Protein AF-A0A2I0TAW5-F1 (afdb_monomer)

Structure (mmCIF, N/CA/C/O backbone):
data_AF-A0A2I0TAW5-F1
#
_entry.id   AF-A0A2I0TAW5-F1
#
loop_
_atom_site.group_PDB
_atom_site.id
_atom_site.type_symbol
_atom_site.label_atom_id
_atom_site.label_alt_id
_atom_site.label_comp_id
_atom_site.label_asym_id
_atom_site.label_entity_id
_atom_site.label_seq_id
_atom_site.pdbx_PDB_ins_code
_atom_site.Cartn_x
_atom_site.Cartn_y
_atom_site.Cartn_z
_atom_site.occupancy
_atom_site.B_iso_or_equiv
_atom_site.auth_seq_id
_atom_site.auth_comp_id
_atom_site.auth_asym_id
_atom_site.auth_atom_id
_atom_site.pdbx_PDB_model_num
ATOM 1 N N . MET A 1 1 ? -41.868 13.803 16.082 1.00 37.19 1 MET A N 1
ATOM 2 C CA . MET A 1 1 ? -40.732 13.942 17.030 1.00 37.19 1 MET A CA 1
ATOM 3 C C . MET A 1 1 ? -39.841 12.711 17.224 1.00 37.19 1 MET A C 1
ATOM 5 O O . MET A 1 1 ? -38.673 12.925 17.501 1.00 37.19 1 MET A O 1
ATOM 9 N N . VAL A 1 2 ? -40.302 11.457 17.073 1.00 31.58 2 VAL A N 1
ATOM 10 C CA . VAL A 1 2 ? -39.400 10.272 17.141 1.00 31.58 2 VAL A CA 1
ATOM 11 C C . VAL A 1 2 ? -39.064 9.692 15.754 1.00 31.58 2 VAL A C 1
ATOM 13 O O . VAL A 1 2 ? -38.054 9.023 15.595 1.00 31.58 2 VAL A O 1
ATOM 16 N N . VAL A 1 3 ? -39.833 10.035 14.714 1.00 33.34 3 VAL A N 1
ATOM 17 C CA . VAL A 1 3 ? -39.658 9.494 13.347 1.00 33.34 3 VAL A CA 1
ATOM 18 C C . VAL A 1 3 ? -38.829 10.416 12.427 1.00 33.34 3 VAL A C 1
ATOM 20 O O . VAL A 1 3 ? -38.239 9.959 11.454 1.00 33.34 3 VAL A O 1
ATOM 23 N N . GLU A 1 4 ? -38.698 11.707 12.751 1.00 28.30 4 GLU A N 1
ATOM 24 C CA . GLU A 1 4 ? -37.911 12.671 11.951 1.00 28.30 4 GLU A CA 1
ATOM 25 C C . GLU A 1 4 ? -36.399 12.606 12.211 1.00 28.30 4 GLU A C 1
ATOM 27 O O . GLU A 1 4 ? -35.619 12.832 11.292 1.00 28.30 4 GLU A O 1
ATOM 32 N N . ASN A 1 5 ? -35.967 12.177 13.403 1.00 35.66 5 ASN A N 1
ATOM 33 C CA . ASN A 1 5 ? -34.540 12.025 13.723 1.00 35.66 5 ASN A CA 1
ATOM 34 C C . ASN A 1 5 ? -33.889 10.781 13.087 1.00 35.66 5 ASN A C 1
ATOM 36 O O . ASN A 1 5 ? -32.670 10.735 12.946 1.00 35.66 5 ASN A O 1
ATOM 40 N N . GLN A 1 6 ? -34.675 9.782 12.667 1.00 31.75 6 GLN A N 1
ATOM 41 C CA . GLN A 1 6 ? -34.158 8.577 12.003 1.00 31.75 6 GLN A CA 1
ATOM 42 C C . GLN A 1 6 ? -33.849 8.827 10.519 1.00 31.75 6 GLN A C 1
ATOM 44 O O . GLN A 1 6 ? -32.769 8.477 10.047 1.00 31.75 6 GLN A O 1
ATOM 49 N N . LYS A 1 7 ? -34.731 9.543 9.807 1.00 34.66 7 LYS A N 1
ATOM 50 C CA . LYS A 1 7 ? -34.525 9.896 8.390 1.00 34.66 7 LYS A CA 1
ATOM 51 C C . LYS A 1 7 ? -33.399 10.912 8.172 1.00 34.66 7 LYS A C 1
ATOM 53 O O . LYS A 1 7 ? -32.811 10.954 7.094 1.00 34.66 7 LYS A O 1
ATOM 58 N N . GLN A 1 8 ? -33.073 11.716 9.185 1.00 33.72 8 GLN A N 1
ATOM 59 C CA . GLN A 1 8 ? -31.983 12.694 9.120 1.00 33.72 8 GLN A CA 1
ATOM 60 C C . GLN A 1 8 ? -30.605 12.045 9.354 1.00 33.72 8 GLN A C 1
ATOM 62 O O . GLN A 1 8 ? -29.623 12.492 8.769 1.00 33.72 8 GLN 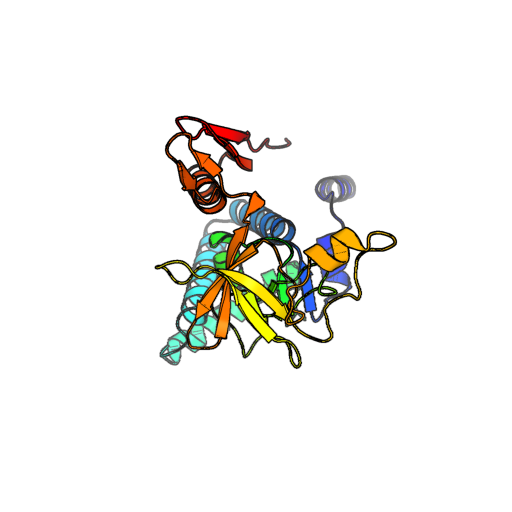A O 1
ATOM 67 N N . LEU A 1 9 ? -30.542 10.928 10.091 1.00 37.44 9 LEU A N 1
ATOM 68 C CA . LEU A 1 9 ? -29.346 10.080 10.221 1.00 37.44 9 LEU A CA 1
ATOM 69 C C . LEU A 1 9 ? -29.113 9.188 8.987 1.00 37.44 9 LEU A C 1
ATOM 71 O O . LEU A 1 9 ? -27.966 8.987 8.588 1.00 37.44 9 LEU A O 1
ATOM 75 N N . GLU A 1 10 ? -30.178 8.711 8.333 1.00 36.81 10 GLU A N 1
ATOM 76 C CA . GLU A 1 10 ? -30.090 7.948 7.073 1.00 36.81 10 GLU A CA 1
ATOM 77 C C . GLU A 1 10 ? -29.558 8.792 5.902 1.00 36.81 10 GLU A C 1
ATOM 79 O O . GLU A 1 10 ? -28.862 8.276 5.028 1.00 36.81 10 GLU A O 1
ATOM 84 N N . LYS A 1 11 ? -29.814 10.108 5.902 1.00 37.16 11 LYS A N 1
ATOM 85 C CA . LYS A 1 11 ? -29.379 11.027 4.835 1.00 37.16 11 LYS A CA 1
ATOM 86 C C . LYS A 1 11 ? -27.905 11.456 4.920 1.00 37.16 11 LYS A C 1
ATOM 88 O O . LYS A 1 11 ? -27.368 11.920 3.920 1.00 37.16 11 LYS A O 1
ATOM 93 N N . ILE A 1 12 ? -27.242 11.270 6.067 1.00 41.06 12 ILE A N 1
ATOM 94 C CA . ILE A 1 12 ? -25.829 11.649 6.300 1.00 41.06 12 ILE A CA 1
ATOM 95 C C . ILE A 1 12 ? -24.849 10.563 5.792 1.00 41.06 12 ILE A C 1
ATOM 97 O O . ILE A 1 12 ? -23.642 10.787 5.691 1.00 41.06 12 ILE A O 1
ATOM 101 N N . MET A 1 13 ? -25.342 9.380 5.399 1.00 43.00 13 MET A N 1
ATOM 102 C CA . MET A 1 13 ? -24.513 8.252 4.951 1.00 43.00 13 MET A CA 1
ATOM 103 C C . MET A 1 13 ? -24.729 7.880 3.480 1.00 43.00 13 MET A C 1
ATOM 105 O O . MET A 1 13 ? -25.249 6.812 3.164 1.00 43.00 13 MET A O 1
ATOM 109 N N . GLN A 1 14 ? -24.219 8.693 2.553 1.00 40.94 14 GLN A N 1
ATOM 110 C CA . GLN A 1 14 ? -23.891 8.167 1.223 1.00 40.94 14 GLN A CA 1
ATOM 111 C C . GLN A 1 14 ? -22.650 7.264 1.327 1.00 40.94 14 GLN A C 1
ATOM 113 O O . GLN A 1 14 ? -21.502 7.707 1.284 1.00 40.94 14 GLN A O 1
ATOM 118 N N . GLY A 1 15 ? -22.914 5.974 1.544 1.00 55.22 15 GLY A N 1
ATOM 119 C CA . GLY A 1 15 ? -21.954 4.874 1.498 1.00 55.22 15 GLY A CA 1
ATOM 120 C C . GLY A 1 15 ? -22.418 3.690 2.346 1.00 55.22 15 GLY A C 1
ATOM 121 O O . GLY A 1 15 ? -22.237 3.700 3.561 1.00 55.22 15 GLY A O 1
ATOM 122 N N . SER A 1 16 ? -22.965 2.654 1.703 1.00 70.19 16 SER A N 1
ATOM 123 C CA . SER A 1 16 ? -23.412 1.399 2.334 1.00 70.19 16 SER A CA 1
ATOM 124 C C . SER A 1 16 ? -22.287 0.596 2.998 1.00 70.19 16 SER A C 1
ATOM 126 O O . SER A 1 16 ? -22.572 -0.286 3.799 1.00 70.19 16 SER A O 1
ATOM 128 N N . LEU A 1 17 ? -21.017 0.919 2.723 1.00 80.94 17 LEU A N 1
ATOM 129 C CA . LEU A 1 17 ? -19.868 0.089 3.088 1.00 80.94 17 LEU A CA 1
ATOM 130 C C . LEU A 1 17 ? -19.798 -0.258 4.582 1.00 80.94 17 LEU A C 1
ATOM 132 O O . LEU A 1 17 ? -19.687 -1.429 4.914 1.00 80.94 17 LEU A O 1
ATOM 136 N N . ILE A 1 18 ? -19.880 0.720 5.491 1.00 82.94 18 ILE A N 1
ATOM 137 C CA . ILE A 1 18 ? -19.769 0.441 6.938 1.00 82.94 18 ILE A CA 1
ATOM 138 C C . ILE A 1 18 ? -20.956 -0.401 7.424 1.00 82.94 18 ILE A C 1
ATOM 140 O O . ILE A 1 18 ? -20.782 -1.273 8.271 1.00 82.94 18 ILE A O 1
ATOM 144 N N . ASN A 1 19 ? -22.154 -0.171 6.883 1.00 84.75 19 ASN A N 1
ATOM 145 C CA . ASN A 1 19 ? -23.327 -0.974 7.226 1.00 84.75 19 ASN A CA 1
ATOM 146 C C . ASN A 1 19 ? -23.148 -2.419 6.748 1.00 84.75 19 ASN A C 1
ATOM 148 O O . ASN A 1 19 ? -23.353 -3.342 7.529 1.00 84.75 19 ASN A O 1
ATOM 152 N N . THR A 1 20 ? -22.658 -2.607 5.521 1.00 87.62 20 THR A N 1
ATOM 153 C CA . THR A 1 20 ? -22.328 -3.928 4.979 1.00 87.62 20 THR A CA 1
ATOM 154 C C . THR A 1 20 ? -21.234 -4.618 5.793 1.00 87.62 20 THR A C 1
ATOM 156 O O . THR A 1 20 ? -21.365 -5.794 6.108 1.00 87.62 20 THR A O 1
ATOM 159 N N . LEU A 1 21 ? -20.176 -3.908 6.200 1.00 88.31 21 LEU A N 1
ATOM 160 C CA . LEU A 1 21 ? -19.120 -4.474 7.046 1.00 88.31 21 LEU A CA 1
ATOM 161 C C . LEU A 1 21 ? -19.663 -4.923 8.408 1.00 88.31 21 LEU A C 1
ATOM 163 O O . LEU A 1 21 ? -19.290 -5.988 8.893 1.00 88.31 21 LEU A O 1
ATOM 167 N N . LYS A 1 22 ? -20.566 -4.142 9.014 1.00 88.69 22 LYS A N 1
ATOM 168 C CA . LYS A 1 22 ? -21.224 -4.506 10.279 1.00 88.69 22 LYS A CA 1
ATOM 169 C C . LYS A 1 22 ? -22.110 -5.738 10.158 1.00 88.69 22 LYS A C 1
ATOM 171 O O . LYS A 1 22 ? -22.170 -6.506 11.113 1.00 88.69 22 LYS A O 1
ATOM 176 N N . GLU A 1 23 ? -22.800 -5.886 9.033 1.00 88.62 23 GLU A N 1
ATOM 177 C CA . GLU A 1 23 ? -23.693 -7.013 8.764 1.00 88.62 23 GLU A CA 1
ATOM 178 C C . GLU A 1 23 ? -22.908 -8.290 8.444 1.00 88.62 23 GLU A C 1
ATOM 180 O O . GLU A 1 23 ? -23.179 -9.342 9.015 1.00 88.62 23 GLU A O 1
ATOM 185 N N . VAL A 1 24 ? -21.895 -8.188 7.580 1.00 91.12 24 VAL A N 1
ATOM 186 C CA . VAL A 1 24 ? -21.121 -9.337 7.088 1.00 91.12 24 VAL A CA 1
ATOM 187 C C . VAL A 1 24 ? -20.050 -9.794 8.082 1.00 91.12 24 VAL A C 1
ATOM 189 O O . VAL A 1 24 ? -19.749 -10.983 8.124 1.00 91.12 24 VAL A O 1
ATOM 192 N N . GLN A 1 25 ? -19.464 -8.879 8.868 1.00 89.88 25 GLN A N 1
ATOM 193 C CA . GLN A 1 25 ? -18.349 -9.149 9.795 1.00 89.88 25 GLN A CA 1
ATOM 194 C C . GLN A 1 25 ? -17.230 -9.984 9.138 1.00 89.88 25 GLN A C 1
ATOM 196 O O . GLN A 1 25 ? -16.964 -11.115 9.556 1.00 89.88 25 GLN A O 1
ATOM 201 N N . PRO A 1 26 ? -16.573 -9.464 8.083 1.00 92.38 26 PRO A N 1
ATOM 202 C CA . PRO A 1 26 ? -15.621 -10.245 7.302 1.00 92.38 26 PRO A CA 1
ATOM 203 C C . PRO A 1 26 ? -14.420 -10.697 8.140 1.00 92.38 26 PRO A C 1
ATOM 205 O O . PRO A 1 26 ? -13.965 -9.987 9.034 1.00 92.38 26 PRO A O 1
ATOM 208 N N . THR A 1 27 ? -13.849 -11.852 7.795 1.00 93.50 27 THR A N 1
ATOM 209 C CA . THR A 1 27 ? -12.593 -12.349 8.388 1.00 93.50 27 THR A CA 1
ATOM 210 C C . THR A 1 27 ? -11.354 -11.724 7.746 1.00 93.50 27 THR A C 1
ATOM 212 O O . THR A 1 27 ? -10.278 -11.699 8.347 1.00 93.50 27 THR A O 1
ATOM 215 N N . SER A 1 28 ? -11.487 -11.218 6.519 1.00 92.62 28 SER A N 1
ATOM 216 C CA . SER A 1 28 ? -10.462 -10.475 5.783 1.00 92.62 28 SER A CA 1
ATOM 217 C C . SER A 1 28 ? -11.109 -9.355 4.971 1.00 92.62 28 SER A C 1
ATOM 219 O O . SER A 1 28 ? -12.141 -9.572 4.337 1.00 92.62 28 SER A O 1
ATOM 221 N N . HIS A 1 29 ? -10.502 -8.172 4.965 1.00 93.00 29 HIS A N 1
ATOM 222 C CA . HIS A 1 29 ? -10.980 -7.014 4.211 1.00 93.00 29 HIS A CA 1
ATOM 223 C C . HIS A 1 29 ? -9.855 -6.439 3.351 1.00 93.00 29 HIS A C 1
ATOM 225 O O . HIS A 1 29 ? -8.760 -6.216 3.854 1.00 93.00 29 HIS A O 1
ATOM 231 N N . MET A 1 30 ? -10.132 -6.187 2.071 1.00 89.12 30 MET A N 1
ATOM 232 C CA . MET A 1 30 ? -9.234 -5.504 1.136 1.00 89.12 30 MET A CA 1
ATOM 233 C C . MET A 1 30 ? -9.852 -4.155 0.772 1.00 89.12 30 MET A C 1
ATOM 235 O O . MET A 1 30 ? -11.013 -4.103 0.359 1.00 89.12 30 MET A O 1
ATOM 239 N N . GLY A 1 31 ? -9.087 -3.077 0.909 1.00 87.00 31 GLY A N 1
ATOM 240 C CA . GLY A 1 31 ? -9.525 -1.729 0.555 1.00 87.00 31 GLY A CA 1
ATOM 241 C C . GLY A 1 31 ? -8.388 -0.912 -0.041 1.00 87.00 31 GLY A C 1
ATOM 242 O O . GLY A 1 31 ? -7.240 -1.085 0.335 1.00 87.00 31 GLY A O 1
ATOM 243 N N . VAL A 1 32 ? -8.691 -0.006 -0.967 1.00 85.06 32 VAL A N 1
ATOM 244 C CA . VAL A 1 32 ? -7.694 0.947 -1.488 1.00 85.06 32 VAL A CA 1
ATOM 245 C C . VAL A 1 32 ? -7.396 2.041 -0.449 1.00 85.06 32 VAL A C 1
ATOM 247 O O . VAL A 1 32 ? -8.277 2.323 0.373 1.00 85.06 32 VAL A O 1
ATOM 250 N N . PRO A 1 33 ? -6.234 2.729 -0.492 1.00 81.94 33 PRO A N 1
ATOM 251 C CA . PRO A 1 33 ? -5.873 3.779 0.469 1.00 81.94 33 PRO A CA 1
ATOM 252 C C . PRO A 1 33 ? -6.986 4.790 0.745 1.00 81.94 33 PRO A C 1
ATOM 254 O O . PRO A 1 33 ? -7.289 5.097 1.896 1.00 81.94 33 PRO A O 1
ATOM 257 N N . ARG A 1 34 ? -7.700 5.220 -0.301 1.00 77.75 34 ARG A N 1
ATOM 258 C CA . ARG A 1 34 ? -8.793 6.191 -0.179 1.00 77.75 34 ARG A CA 1
ATOM 259 C C . ARG A 1 34 ? -9.953 5.718 0.704 1.00 77.75 34 ARG A C 1
ATOM 261 O O . ARG A 1 34 ? -10.637 6.540 1.313 1.00 77.75 34 ARG A O 1
ATOM 268 N N . VAL A 1 35 ? -10.211 4.411 0.765 1.00 83.94 35 VAL A N 1
ATOM 269 C CA . VAL A 1 35 ? -11.233 3.836 1.654 1.00 83.94 35 VAL A CA 1
ATOM 270 C C . VAL A 1 35 ? -10.779 3.959 3.106 1.00 83.94 35 VAL A C 1
ATOM 272 O O . VAL A 1 35 ? -11.546 4.438 3.941 1.00 83.94 35 VAL A O 1
ATOM 275 N N . TRP A 1 36 ? -9.526 3.602 3.389 1.00 86.19 36 TRP A N 1
ATOM 276 C CA . TRP A 1 36 ? -8.927 3.716 4.719 1.00 86.19 36 TRP A CA 1
ATOM 277 C C . TRP A 1 36 ? -8.868 5.167 5.202 1.00 86.19 36 TRP A C 1
ATOM 279 O O . TRP A 1 36 ? -9.297 5.450 6.320 1.00 86.19 36 TRP A O 1
ATOM 289 N N . GLU A 1 37 ? -8.449 6.097 4.342 1.00 84.19 37 GLU A N 1
ATOM 290 C CA . GLU A 1 37 ? -8.449 7.537 4.628 1.00 84.19 37 GLU A CA 1
ATOM 291 C C . GLU A 1 37 ? -9.846 8.044 5.003 1.00 84.19 37 GLU A C 1
ATOM 293 O O . GLU A 1 37 ? -10.009 8.700 6.028 1.00 84.19 37 GLU A O 1
ATOM 298 N N . LYS A 1 38 ? -10.880 7.686 4.229 1.00 83.25 38 LYS A N 1
ATOM 299 C CA . LYS A 1 38 ? -12.266 8.085 4.528 1.00 83.25 38 LYS A CA 1
ATOM 300 C C . LYS A 1 38 ? -12.774 7.505 5.847 1.00 83.25 38 LYS A C 1
ATOM 302 O O . LYS A 1 38 ? -13.524 8.171 6.559 1.00 83.25 38 LYS A O 1
ATOM 307 N N . ILE A 1 39 ? -12.407 6.263 6.173 1.00 88.56 39 ILE A N 1
ATOM 308 C CA . ILE A 1 39 ? -12.738 5.663 7.473 1.00 88.56 39 ILE A CA 1
ATOM 309 C C . ILE A 1 39 ? -12.030 6.437 8.592 1.00 88.56 39 ILE A C 1
ATOM 311 O O . ILE A 1 39 ? -12.670 6.777 9.588 1.00 88.56 39 ILE A O 1
ATOM 315 N N . MET A 1 40 ? -10.745 6.763 8.418 1.00 89.06 40 MET A N 1
ATOM 316 C CA . MET A 1 40 ? -9.977 7.571 9.366 1.00 89.06 40 MET A CA 1
ATOM 317 C C . MET A 1 40 ? -10.599 8.959 9.571 1.00 89.06 40 MET A C 1
ATOM 319 O O . MET A 1 40 ? -10.783 9.360 10.718 1.00 89.06 40 MET A O 1
ATOM 323 N N . GLU A 1 41 ? -10.950 9.679 8.502 1.00 85.19 41 GLU A N 1
ATOM 324 C CA . GLU A 1 41 ? -11.597 10.999 8.566 1.00 85.19 41 GLU A CA 1
ATOM 325 C C . GLU A 1 41 ? -12.908 10.931 9.360 1.00 85.19 41 GLU A C 1
ATOM 327 O O . GLU A 1 41 ? -13.066 11.642 10.351 1.00 85.19 41 GLU A O 1
ATOM 332 N N . LYS A 1 42 ? -13.797 9.983 9.029 1.00 86.00 42 LYS A N 1
ATOM 333 C CA . LYS A 1 42 ? -15.066 9.798 9.754 1.00 86.00 42 LYS A CA 1
ATOM 334 C C . LYS A 1 42 ? -14.870 9.460 11.230 1.00 86.00 42 LYS A C 1
ATOM 336 O O . LYS A 1 42 ? -15.638 9.917 12.077 1.00 86.00 42 LYS A O 1
ATOM 341 N N . LEU A 1 43 ? -13.868 8.643 11.554 1.00 88.19 43 LEU A N 1
ATOM 342 C CA . LEU A 1 43 ? -13.537 8.326 12.942 1.00 88.19 43 LEU A CA 1
ATOM 343 C C . LEU A 1 43 ? -13.006 9.555 13.674 1.00 88.19 43 LEU A C 1
ATOM 345 O O . LEU A 1 43 ? -13.458 9.827 14.783 1.00 88.19 43 LEU A O 1
ATOM 349 N N . LYS A 1 44 ? -12.104 10.324 13.056 1.00 86.94 44 LYS A N 1
ATOM 350 C CA . LYS A 1 44 ? -11.593 11.582 13.614 1.00 86.94 44 LYS A CA 1
ATOM 351 C C . LYS A 1 44 ? -12.724 12.580 13.868 1.00 86.94 44 LYS A C 1
ATOM 353 O O . LYS A 1 44 ? -12.759 13.159 14.952 1.00 86.94 44 LYS A O 1
ATOM 358 N N . ASP A 1 45 ? -13.683 12.705 12.955 1.00 85.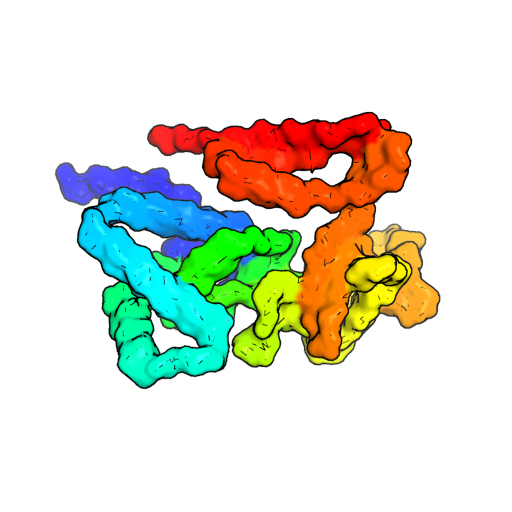50 45 ASP A N 1
ATOM 359 C CA . ASP A 1 45 ? -14.860 13.565 13.128 1.00 85.50 45 ASP A CA 1
ATOM 360 C C . ASP A 1 45 ? -15.749 13.087 14.285 1.00 85.50 45 ASP A C 1
ATOM 362 O O . ASP A 1 45 ? -16.116 13.868 15.168 1.00 85.50 45 ASP A O 1
ATOM 366 N N . ALA A 1 46 ? -16.033 11.782 14.354 1.00 83.38 46 ALA A N 1
ATOM 367 C CA . ALA A 1 46 ? -16.788 11.196 15.461 1.00 83.38 46 ALA A CA 1
ATOM 368 C C . ALA A 1 46 ? -16.065 11.382 16.809 1.00 83.38 46 ALA A C 1
ATOM 370 O O . ALA A 1 46 ? -16.692 11.653 17.839 1.00 83.38 46 ALA A O 1
ATOM 371 N N . PHE A 1 47 ? -14.734 11.287 16.818 1.00 84.69 47 PHE A N 1
ATOM 372 C CA . PHE A 1 47 ? -13.923 11.560 17.999 1.00 84.69 47 PHE A CA 1
ATOM 373 C C . PHE A 1 47 ? -13.970 13.041 18.363 1.00 84.69 47 PHE A C 1
ATOM 375 O O . PHE A 1 47 ? -14.142 13.350 19.544 1.00 84.69 47 PHE A O 1
ATOM 382 N N . ALA A 1 48 ? -13.897 13.949 17.386 1.00 81.44 48 ALA A N 1
ATOM 383 C CA . ALA A 1 48 ? -13.996 15.395 17.572 1.00 81.44 48 ALA A CA 1
ATOM 384 C C . ALA A 1 48 ? -15.345 15.823 18.175 1.00 81.44 48 ALA A C 1
ATOM 386 O O . ALA A 1 48 ? -15.376 16.751 18.985 1.00 81.44 48 ALA A O 1
ATOM 387 N N . GLN A 1 49 ? -16.426 15.103 17.882 1.00 82.56 49 GLN A N 1
ATOM 388 C CA . GLN A 1 49 ? -17.756 15.349 18.453 1.00 82.56 49 GLN A CA 1
ATOM 389 C C . GLN A 1 49 ? -17.954 14.728 19.850 1.00 82.56 49 GLN A C 1
ATOM 391 O O . GLN A 1 49 ? -18.920 15.038 20.546 1.00 82.56 49 GLN A O 1
ATOM 396 N N . SER A 1 50 ? -17.041 13.863 20.303 1.00 81.62 50 SER A N 1
ATOM 397 C CA . SER A 1 50 ? -17.149 13.205 21.610 1.00 81.62 50 SER A CA 1
ATOM 398 C C . SER A 1 50 ? -16.693 14.098 22.782 1.00 81.62 50 SER A C 1
ATOM 400 O O . SER A 1 50 ? -15.869 15.003 22.635 1.00 81.62 50 SER A O 1
ATOM 402 N N . GLY A 1 51 ? -17.226 13.842 23.983 1.00 86.06 51 GLY A N 1
ATOM 403 C CA . GLY A 1 51 ? -16.875 14.603 25.190 1.00 86.06 51 GLY A CA 1
ATOM 404 C C . GLY A 1 51 ? -15.390 14.496 25.572 1.00 86.06 51 GLY A C 1
ATOM 405 O O . GLY A 1 51 ? -14.746 13.473 25.335 1.00 86.06 51 GLY A O 1
ATOM 406 N N . PHE A 1 52 ? -14.854 15.534 26.223 1.00 84.25 52 PHE A N 1
ATOM 407 C CA . PHE A 1 52 ? -13.421 15.687 26.533 1.00 84.25 52 PHE A CA 1
ATOM 408 C C . PHE A 1 52 ? -12.777 14.461 27.207 1.00 84.25 52 PHE A C 1
ATOM 410 O O . PHE A 1 52 ? -11.693 14.034 26.811 1.00 84.25 52 PHE A O 1
ATOM 417 N N . MET A 1 53 ? -13.457 13.843 28.182 1.00 83.44 53 MET A N 1
ATOM 418 C CA . MET A 1 53 ? -12.944 12.636 28.848 1.00 83.44 53 MET A CA 1
ATOM 419 C C . MET A 1 53 ? -12.820 11.437 27.899 1.00 83.44 53 MET A C 1
ATOM 421 O O . MET A 1 53 ? -11.820 10.724 27.952 1.00 83.44 53 MET A O 1
ATOM 425 N N . LYS A 1 54 ? -13.792 11.229 26.998 1.00 83.06 54 LYS A N 1
ATOM 426 C CA . LYS A 1 54 ? -13.751 10.121 26.028 1.00 83.06 54 LYS A CA 1
ATOM 427 C C . LYS A 1 54 ? -12.592 10.291 25.049 1.00 83.06 54 LYS A C 1
ATOM 429 O O . LYS A 1 54 ? -11.882 9.324 24.795 1.00 83.06 54 LYS A O 1
ATOM 434 N N . LYS A 1 55 ? -12.351 11.521 24.579 1.00 85.19 55 LYS A N 1
ATOM 435 C CA . LYS A 1 55 ? -11.203 11.854 23.719 1.00 85.19 55 LYS A CA 1
ATOM 436 C C . LYS A 1 55 ? -9.870 11.506 24.375 1.00 85.19 55 LYS A C 1
ATOM 438 O O . LYS A 1 55 ? -9.041 10.860 23.746 1.00 85.19 55 LYS A O 1
ATOM 443 N N . LYS A 1 56 ? -9.673 11.894 25.642 1.00 87.62 56 LYS A N 1
ATOM 444 C CA . LYS A 1 56 ? -8.433 11.588 26.375 1.00 87.62 56 LYS A CA 1
ATOM 445 C C . LYS A 1 56 ? -8.211 10.088 26.537 1.00 87.62 56 LYS A C 1
ATOM 447 O O . LYS A 1 56 ? -7.121 9.610 26.246 1.00 87.62 56 LYS A O 1
ATOM 452 N N . ILE A 1 57 ? -9.244 9.356 26.955 1.00 86.81 57 ILE A N 1
ATOM 453 C CA . ILE A 1 57 ? -9.174 7.897 27.125 1.00 86.81 57 ILE A CA 1
ATOM 454 C C . ILE A 1 57 ? -8.838 7.216 25.797 1.00 86.81 57 ILE A C 1
ATOM 456 O O . ILE A 1 57 ? -7.990 6.331 25.753 1.00 86.81 57 ILE A O 1
ATOM 460 N N . LEU A 1 58 ? -9.477 7.648 24.712 1.00 87.25 58 LEU A N 1
ATOM 461 C CA . LEU A 1 58 ? -9.234 7.104 23.387 1.00 87.25 58 LEU A CA 1
ATOM 462 C C . LEU A 1 58 ? -7.818 7.396 22.887 1.00 87.25 58 LEU A C 1
ATOM 464 O O . LEU A 1 58 ? -7.134 6.478 22.449 1.00 87.25 58 LEU A O 1
ATOM 468 N N . SER A 1 59 ? -7.367 8.647 22.982 1.00 87.75 59 SER A N 1
ATOM 469 C CA . SER A 1 59 ? -6.014 9.029 22.570 1.00 87.75 59 SER A CA 1
ATOM 470 C C . SER A 1 59 ? -4.951 8.257 23.352 1.00 87.75 59 SER A C 1
ATOM 472 O O . SER A 1 59 ? -3.962 7.829 22.766 1.00 87.75 59 SER A O 1
ATOM 474 N N . TRP A 1 60 ? -5.174 8.046 24.652 1.00 89.12 60 TRP A N 1
ATOM 475 C CA . TRP A 1 60 ? -4.307 7.234 25.505 1.00 89.12 60 TRP A CA 1
ATOM 476 C C . TRP A 1 60 ? -4.320 5.750 25.108 1.00 89.12 60 TRP A C 1
ATOM 478 O O . TRP A 1 60 ? -3.266 5.126 24.998 1.00 89.12 60 TRP A O 1
ATOM 488 N N . ALA A 1 61 ? -5.498 5.178 24.836 1.00 88.25 61 ALA A N 1
ATOM 489 C CA . ALA A 1 61 ? -5.611 3.796 24.374 1.00 88.25 61 ALA A CA 1
ATOM 490 C C . ALA A 1 61 ? -4.907 3.594 23.021 1.00 88.25 61 ALA A C 1
ATOM 492 O O . ALA A 1 61 ? -4.185 2.613 22.838 1.00 88.25 61 ALA A O 1
ATOM 493 N N . MET A 1 62 ? -5.070 4.547 22.097 1.00 90.38 62 MET A N 1
ATOM 494 C CA . MET A 1 62 ? -4.422 4.511 20.788 1.00 90.38 62 MET A CA 1
ATOM 495 C C . MET A 1 62 ? -2.904 4.652 20.886 1.00 90.38 62 MET A C 1
ATOM 497 O O . MET A 1 62 ? -2.193 3.910 20.213 1.00 90.38 62 MET A O 1
ATOM 501 N N . SER A 1 63 ? -2.393 5.544 21.743 1.00 88.56 63 SER A N 1
ATOM 502 C CA . SER A 1 63 ? -0.946 5.699 21.928 1.00 88.56 63 SER A CA 1
ATOM 503 C C . SER A 1 63 ? -0.314 4.440 22.522 1.00 88.56 63 SER A C 1
ATOM 505 O O . SER A 1 63 ? 0.732 4.003 22.049 1.00 88.56 63 SER A O 1
ATOM 507 N N . LEU A 1 64 ? -0.973 3.810 23.504 1.00 87.50 64 LEU A N 1
ATOM 508 C CA . LEU A 1 64 ? -0.515 2.543 24.085 1.00 87.50 64 LEU A CA 1
ATOM 509 C C . LEU A 1 64 ? -0.495 1.401 23.066 1.00 87.50 64 LEU A C 1
ATOM 511 O O . LEU A 1 64 ? 0.435 0.595 23.062 1.00 87.50 64 LEU A O 1
ATOM 515 N N . SER A 1 65 ? -1.525 1.306 22.222 1.00 88.06 65 SER A N 1
ATOM 516 C CA . SER A 1 65 ? -1.586 0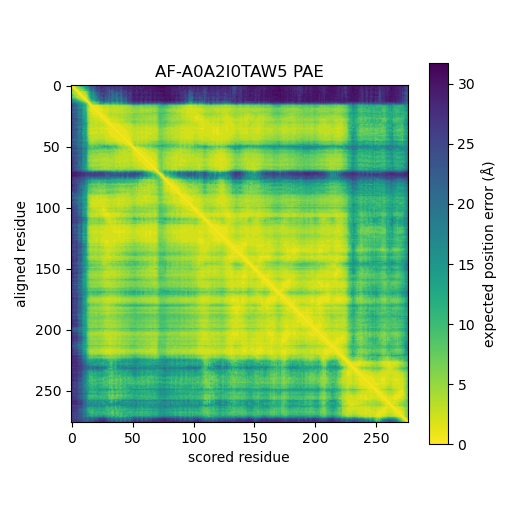.279 21.181 1.00 88.06 65 SER A CA 1
ATOM 517 C C . SER A 1 65 ? -0.538 0.512 20.098 1.00 88.06 65 SER A C 1
ATOM 519 O O . SER A 1 65 ? 0.136 -0.436 19.699 1.00 88.06 65 SER A O 1
ATOM 521 N N . LEU A 1 66 ? -0.373 1.761 19.650 1.00 88.31 66 LEU A N 1
ATOM 522 C CA . LEU A 1 66 ? 0.629 2.127 18.654 1.00 88.31 66 LEU A CA 1
ATOM 523 C C . LEU A 1 66 ? 2.029 1.770 19.152 1.00 88.31 66 LEU A C 1
ATOM 525 O O . LEU A 1 66 ? 2.747 1.050 18.471 1.00 88.31 66 LEU A O 1
ATOM 529 N N . GLU A 1 67 ? 2.384 2.187 20.368 1.00 86.88 67 GLU A N 1
ATOM 530 C CA . GLU A 1 67 ? 3.699 1.901 20.942 1.00 86.88 67 GLU A CA 1
ATOM 531 C C . GLU A 1 67 ? 3.968 0.393 21.048 1.00 86.88 67 GLU A C 1
ATOM 533 O O . GLU A 1 67 ? 5.047 -0.064 20.677 1.00 86.88 67 GLU A O 1
ATOM 538 N N . ARG A 1 68 ? 2.976 -0.395 21.487 1.00 85.38 68 ARG A N 1
ATOM 539 C CA . ARG A 1 68 ? 3.085 -1.862 21.542 1.00 85.38 68 ARG A CA 1
ATOM 540 C C . ARG A 1 68 ? 3.303 -2.479 20.159 1.00 85.38 68 ARG A C 1
ATOM 542 O O . ARG A 1 68 ? 4.056 -3.434 20.033 1.00 85.38 68 ARG A O 1
ATOM 549 N N . ASN A 1 69 ? 2.605 -1.977 19.146 1.00 85.25 69 ASN A N 1
ATOM 550 C CA . ASN A 1 69 ? 2.670 -2.523 17.794 1.00 85.25 69 ASN A CA 1
ATOM 551 C C . ASN A 1 69 ? 3.936 -2.081 17.032 1.00 85.25 69 ASN A C 1
ATOM 553 O O . ASN A 1 69 ? 4.335 -2.765 16.094 1.00 85.25 69 ASN A O 1
ATOM 557 N N . LEU A 1 70 ? 4.563 -0.965 17.424 1.00 84.00 70 LEU A N 1
ATOM 558 C CA . LEU A 1 70 ? 5.859 -0.515 16.900 1.00 84.00 70 LEU A CA 1
ATOM 559 C C . LEU A 1 70 ? 7.032 -1.240 17.571 1.00 84.00 70 LEU A C 1
ATOM 561 O O . LEU A 1 70 ? 7.956 -1.695 16.901 1.00 84.00 70 LEU A O 1
ATOM 565 N N . ASN A 1 71 ? 6.992 -1.365 18.898 1.00 76.06 71 ASN A N 1
ATOM 566 C CA . ASN A 1 71 ? 8.079 -1.931 19.685 1.00 76.06 71 ASN A CA 1
ATOM 567 C C . ASN A 1 71 ? 7.831 -3.427 19.902 1.00 76.06 71 ASN A C 1
ATOM 569 O O . ASN A 1 71 ? 7.205 -3.836 20.878 1.00 76.06 71 ASN A O 1
ATOM 573 N N . CYS A 1 72 ? 8.341 -4.260 18.991 1.00 56.44 72 CYS A N 1
ATOM 574 C CA . CYS A 1 72 ? 8.171 -5.717 19.042 1.00 56.44 72 CYS A CA 1
ATOM 575 C C . CYS A 1 72 ? 8.947 -6.404 20.195 1.00 56.44 72 CYS A C 1
ATOM 577 O O . CYS A 1 72 ? 8.839 -7.616 20.373 1.00 56.44 72 CYS A O 1
ATOM 579 N N . SER A 1 73 ? 9.692 -5.643 21.006 1.00 47.75 73 SER A N 1
ATOM 580 C CA . SER A 1 73 ? 10.577 -6.160 22.051 1.00 47.75 73 SER A CA 1
ATOM 581 C C . SER A 1 73 ? 10.525 -5.279 23.305 1.00 47.75 73 SER A C 1
ATOM 583 O O . SER A 1 73 ? 10.812 -4.088 23.241 1.00 47.75 73 SER A O 1
ATOM 585 N N . SER A 1 74 ? 10.233 -5.892 24.459 1.00 50.47 74 SER A N 1
ATOM 586 C CA . SER A 1 74 ? 10.354 -5.321 25.815 1.00 50.47 74 SER A CA 1
ATOM 587 C C . SER A 1 74 ? 9.290 -4.297 26.251 1.00 50.47 74 SER A C 1
ATOM 589 O O . SER A 1 74 ? 9.561 -3.118 26.470 1.00 50.47 74 SER A O 1
ATOM 591 N N . SER A 1 75 ? 8.062 -4.764 26.483 1.00 56.62 75 SER A N 1
ATOM 592 C CA . SER A 1 75 ? 7.110 -4.057 27.352 1.00 56.62 75 SER A CA 1
ATOM 593 C C . SER A 1 75 ? 6.989 -4.799 28.681 1.00 56.62 75 SER A C 1
ATOM 595 O O . SER A 1 75 ? 6.755 -6.003 28.663 1.00 56.62 75 SER A O 1
ATOM 597 N N . SER A 1 76 ? 7.106 -4.101 29.817 1.00 65.69 76 SER A N 1
ATOM 598 C CA . SER A 1 76 ? 6.872 -4.697 31.140 1.00 65.69 76 SER A CA 1
ATOM 599 C C . SER A 1 76 ? 5.476 -5.332 31.237 1.00 65.69 76 SER A C 1
ATOM 601 O O . SER A 1 76 ? 4.521 -4.821 30.643 1.00 65.69 76 SER A O 1
ATOM 603 N N . ASP A 1 77 ? 5.332 -6.409 32.016 1.00 72.56 77 ASP A N 1
ATOM 604 C CA . ASP A 1 77 ? 4.069 -7.160 32.160 1.00 72.56 77 ASP A CA 1
ATOM 605 C C . ASP A 1 77 ? 2.873 -6.261 32.522 1.00 72.56 77 ASP A C 1
ATOM 607 O O . ASP A 1 77 ? 1.763 -6.417 32.005 1.00 72.56 77 ASP A O 1
ATOM 611 N N . LEU A 1 78 ? 3.117 -5.244 33.356 1.00 73.88 78 LEU A N 1
ATOM 612 C CA . LEU A 1 78 ? 2.124 -4.235 33.730 1.00 73.88 78 LEU A CA 1
ATOM 613 C C . LEU A 1 78 ? 1.633 -3.423 32.528 1.00 73.88 78 LEU A C 1
ATOM 615 O O . LEU A 1 78 ? 0.437 -3.156 32.405 1.00 73.88 78 LEU A O 1
ATOM 619 N N . LYS A 1 79 ? 2.532 -3.035 31.621 1.00 76.56 79 LYS A N 1
ATOM 620 C CA . LYS A 1 79 ? 2.172 -2.284 30.415 1.00 76.56 79 LYS A CA 1
ATOM 621 C C . LYS A 1 79 ? 1.325 -3.144 29.484 1.00 76.56 79 LYS A C 1
ATOM 623 O O . LYS A 1 79 ? 0.316 -2.669 28.971 1.00 76.56 79 LYS A O 1
ATOM 628 N N . GLN A 1 80 ? 1.664 -4.425 29.348 1.00 77.56 80 GLN A N 1
ATOM 629 C CA . GLN A 1 80 ? 0.886 -5.362 28.541 1.00 77.56 80 GLN A CA 1
ATOM 630 C C . GLN A 1 80 ? -0.527 -5.584 29.105 1.00 77.56 80 GLN A C 1
ATOM 632 O O . GLN A 1 80 ? -1.488 -5.659 28.333 1.00 77.56 80 GLN A O 1
ATOM 637 N N . PHE A 1 81 ? -0.673 -5.623 30.434 1.00 81.38 81 PHE A N 1
ATOM 638 C CA . PHE A 1 81 ? -1.980 -5.651 31.093 1.00 81.38 81 PHE A CA 1
ATOM 639 C C . PHE A 1 81 ? -2.815 -4.405 30.764 1.00 81.38 81 PHE A C 1
ATOM 641 O O . PHE A 1 81 ? -3.944 -4.536 30.283 1.00 81.38 81 PHE A O 1
ATOM 648 N N . TRP A 1 82 ? -2.255 -3.204 30.950 1.00 80.56 82 TRP A N 1
ATOM 649 C CA . TRP A 1 82 ? -2.961 -1.955 30.645 1.00 80.56 82 TRP A CA 1
ATOM 650 C C . TRP A 1 82 ? -3.337 -1.843 29.167 1.00 80.56 82 TRP A C 1
ATOM 652 O O . TRP A 1 82 ? -4.452 -1.417 28.864 1.00 80.56 82 TRP A O 1
ATOM 662 N N . THR A 1 83 ? -2.474 -2.284 28.246 1.00 80.88 83 THR A N 1
ATOM 663 C CA . THR A 1 83 ? -2.801 -2.299 26.814 1.00 80.88 83 THR A CA 1
ATOM 664 C C . THR A 1 83 ? -3.949 -3.259 26.503 1.00 80.88 83 THR A C 1
ATOM 666 O O . THR A 1 83 ? -4.849 -2.890 25.753 1.00 80.88 83 THR A O 1
ATOM 669 N N . ARG A 1 84 ? -3.979 -4.460 27.100 1.00 84.06 84 ARG A N 1
ATOM 670 C CA . ARG A 1 84 ? -5.101 -5.405 26.930 1.00 84.06 84 ARG A CA 1
ATOM 671 C C . ARG A 1 84 ? -6.410 -4.843 27.481 1.00 84.06 84 ARG A C 1
ATOM 673 O O . ARG A 1 84 ? -7.451 -4.978 26.842 1.00 84.06 84 ARG A O 1
ATOM 680 N N . LEU A 1 85 ? -6.357 -4.189 28.641 1.00 85.00 85 LEU A N 1
ATOM 681 C CA . LEU A 1 85 ? -7.530 -3.568 29.248 1.00 85.00 85 LEU A CA 1
ATOM 682 C C . LEU A 1 85 ? -8.055 -2.402 28.396 1.00 85.00 85 LEU A C 1
ATOM 684 O O . LEU A 1 85 ? -9.258 -2.313 28.147 1.00 85.00 85 LEU A O 1
ATOM 688 N N . ALA A 1 86 ? -7.160 -1.536 27.915 1.00 85.12 86 ALA A N 1
ATOM 689 C CA . ALA A 1 86 ? -7.503 -0.430 27.024 1.00 85.12 86 ALA A CA 1
ATOM 690 C C . ALA A 1 86 ? -8.097 -0.930 25.698 1.00 85.12 86 ALA A C 1
ATOM 692 O O . ALA A 1 86 ? -9.098 -0.385 25.220 1.00 85.12 86 ALA A O 1
ATOM 693 N N . ASP A 1 87 ? -7.528 -2.001 25.136 1.00 86.25 87 ASP A N 1
ATOM 694 C CA . ASP A 1 87 ? -8.044 -2.638 23.930 1.00 86.25 87 ASP A CA 1
ATOM 695 C C . ASP A 1 87 ? -9.471 -3.151 24.148 1.00 86.25 87 ASP A C 1
ATOM 697 O O . ASP A 1 87 ? -10.373 -2.770 23.406 1.00 86.25 87 ASP A O 1
ATOM 701 N N . TYR A 1 88 ? -9.713 -3.910 25.217 1.00 86.25 88 TYR A N 1
ATOM 702 C CA . TYR A 1 88 ? -11.034 -4.464 25.519 1.00 86.25 88 TYR A CA 1
ATOM 703 C C . TYR A 1 88 ? -12.097 -3.386 25.796 1.00 86.25 88 TYR A C 1
ATOM 705 O O . TYR A 1 88 ? -13.225 -3.464 25.302 1.00 86.25 88 TYR A O 1
ATOM 713 N N . LEU A 1 89 ? -11.758 -2.354 26.576 1.00 84.50 89 LEU A N 1
ATOM 714 C CA . LEU A 1 89 ? -12.730 -1.344 27.006 1.00 84.50 89 LEU A CA 1
ATOM 715 C C . LEU A 1 89 ? -13.066 -0.315 25.921 1.00 84.50 89 LEU A C 1
ATOM 717 O O . LEU A 1 89 ? -14.190 0.209 25.917 1.00 84.50 89 LEU A O 1
ATOM 721 N N . VAL A 1 90 ? -12.107 -0.011 25.040 1.00 88.00 90 VAL A N 1
ATOM 722 C CA . VAL A 1 90 ? -12.180 1.118 24.103 1.00 88.00 90 VAL A CA 1
ATOM 723 C C . VAL A 1 90 ? -12.017 0.655 22.659 1.00 88.00 90 VAL A C 1
ATOM 725 O O . VAL A 1 90 ? -12.950 0.800 21.867 1.00 88.00 90 VAL A O 1
ATOM 728 N N . LEU A 1 91 ? -10.859 0.089 22.305 1.00 88.19 91 LEU A N 1
ATOM 729 C CA . LEU A 1 91 ? -10.508 -0.166 20.902 1.00 88.19 91 LEU A CA 1
ATOM 730 C C . LEU A 1 91 ? -11.386 -1.261 20.277 1.00 88.19 91 LEU A C 1
ATOM 732 O O . LEU A 1 91 ? -11.860 -1.101 19.155 1.00 88.19 91 LEU A O 1
ATOM 736 N N . ALA A 1 92 ? -11.704 -2.319 21.025 1.00 89.06 92 ALA A N 1
ATOM 737 C CA . ALA A 1 92 ? -12.586 -3.399 20.592 1.00 89.06 92 ALA A CA 1
ATOM 738 C C . ALA A 1 92 ? -13.994 -2.891 20.248 1.00 89.06 92 ALA A C 1
ATOM 740 O O . ALA A 1 92 ? -14.598 -3.349 19.277 1.00 89.06 92 ALA A O 1
ATOM 741 N N . LYS A 1 93 ? -14.504 -1.891 20.982 1.00 88.06 93 LYS A N 1
ATOM 742 C CA . LYS A 1 93 ? -15.800 -1.261 20.679 1.00 88.06 93 LYS A CA 1
ATOM 743 C C . LYS A 1 93 ? -15.758 -0.484 19.369 1.00 88.06 93 LYS A C 1
ATOM 745 O O . LYS A 1 93 ? -16.727 -0.526 18.617 1.00 88.06 93 LYS A O 1
ATOM 750 N N . ILE A 1 94 ? -14.643 0.187 19.082 1.00 88.44 94 ILE A N 1
ATOM 751 C CA . ILE A 1 94 ? -14.444 0.910 17.820 1.00 88.44 94 ILE A CA 1
ATOM 752 C C . ILE A 1 94 ? -14.339 -0.077 16.659 1.00 88.44 94 ILE A C 1
ATOM 754 O O . ILE A 1 94 ? -15.046 0.087 15.669 1.00 88.44 94 ILE A O 1
ATOM 758 N N . ARG A 1 95 ? -13.541 -1.145 16.795 1.00 91.25 95 ARG A N 1
ATOM 759 C CA . ARG A 1 95 ? -13.446 -2.198 15.769 1.00 91.25 95 ARG A CA 1
ATOM 760 C C . ARG A 1 95 ? -14.798 -2.854 15.499 1.00 91.25 95 ARG A C 1
ATOM 762 O O . ARG A 1 95 ? -15.165 -3.031 14.342 1.00 91.25 95 ARG A O 1
ATOM 769 N N . ASN A 1 96 ? -15.581 -3.129 16.543 1.00 88.94 96 ASN A N 1
ATOM 770 C CA . ASN A 1 96 ? -16.945 -3.636 16.394 1.00 88.94 96 ASN A CA 1
ATOM 771 C C . ASN A 1 96 ? -17.856 -2.629 15.667 1.00 88.94 96 ASN A C 1
ATOM 773 O O . ASN A 1 96 ? -18.540 -2.981 14.709 1.00 88.94 96 ASN A O 1
ATOM 777 N N . ALA A 1 97 ? -17.791 -1.347 16.035 1.00 87.31 97 ALA A N 1
ATOM 778 C CA . ALA A 1 97 ? -18.536 -0.287 15.360 1.00 87.31 97 ALA A CA 1
ATOM 779 C C . ALA A 1 97 ? -18.125 -0.070 13.890 1.00 87.31 97 ALA A C 1
ATOM 781 O O . ALA A 1 97 ? -18.880 0.555 13.150 1.00 87.31 97 ALA A O 1
ATOM 782 N N . LEU A 1 98 ? -16.972 -0.579 13.452 1.00 87.44 98 LEU A N 1
ATOM 783 C CA . LEU A 1 98 ? -16.543 -0.579 12.050 1.00 87.44 98 LEU A CA 1
ATOM 784 C C . LEU A 1 98 ? -16.926 -1.861 11.293 1.00 87.44 98 LEU A C 1
ATOM 786 O O . LEU A 1 98 ? -16.780 -1.898 10.076 1.00 87.44 98 LEU A O 1
ATOM 790 N N . GLY A 1 99 ? -17.414 -2.897 11.983 1.00 87.69 99 GLY A N 1
ATOM 791 C CA . GLY A 1 99 ? -17.636 -4.220 11.392 1.00 87.69 99 GLY A CA 1
ATOM 792 C C . GLY A 1 99 ? -16.377 -5.089 11.307 1.00 87.69 99 GLY A C 1
ATOM 793 O O . GLY A 1 99 ? -16.363 -6.099 10.615 1.00 87.69 99 GLY A O 1
ATOM 794 N N . PHE A 1 100 ? -15.310 -4.712 12.013 1.00 92.12 100 PHE A N 1
ATOM 795 C CA . PHE A 1 100 ? -14.027 -5.420 12.021 1.00 92.12 100 PHE A CA 1
ATOM 796 C C . PHE A 1 100 ? -13.825 -6.270 13.280 1.00 92.12 100 PHE A C 1
ATOM 798 O O . PHE A 1 100 ? -12.694 -6.563 13.655 1.00 92.12 100 PHE A O 1
ATOM 805 N N . SER A 1 101 ? -14.903 -6.671 13.964 1.00 87.75 101 SER A N 1
ATOM 806 C CA . SER A 1 101 ? -14.771 -7.474 15.191 1.00 87.75 101 SER A CA 1
ATOM 807 C C . SER A 1 101 ? -14.179 -8.861 14.921 1.00 87.75 101 SER A C 1
ATOM 809 O O . SER A 1 101 ? -13.390 -9.356 15.721 1.00 87.75 101 SER A O 1
ATOM 811 N N . SER A 1 102 ? -14.519 -9.443 13.768 1.00 89.62 102 SER A N 1
ATOM 812 C CA . SER A 1 102 ? -14.044 -10.757 13.314 1.00 89.62 102 SER A CA 1
ATOM 813 C C . SER A 1 102 ? -12.927 -10.668 12.267 1.00 89.62 102 SER A C 1
ATOM 815 O O . SER A 1 102 ? -12.417 -11.696 11.821 1.00 89.62 102 SER A O 1
ATOM 817 N N . CYS A 1 103 ? -12.528 -9.453 11.875 1.00 91.31 103 CYS A N 1
ATOM 818 C CA . CYS A 1 103 ? -11.558 -9.234 10.809 1.00 91.31 103 CYS A CA 1
ATOM 819 C C . CYS A 1 103 ? -10.132 -9.416 11.329 1.00 91.31 103 CYS A C 1
ATOM 821 O O . CYS A 1 103 ? -9.666 -8.686 12.202 1.00 91.31 103 CYS A O 1
ATOM 823 N N . GLN A 1 104 ? -9.437 -10.407 10.778 1.00 88.25 104 GLN A N 1
ATOM 824 C CA . GLN A 1 104 ? -8.073 -10.764 11.170 1.00 88.25 104 GLN A CA 1
ATOM 825 C C . GLN A 1 104 ? -7.029 -10.183 10.216 1.00 88.25 104 GLN A C 1
ATOM 827 O O . GLN A 1 104 ? -5.886 -9.969 10.612 1.00 88.25 104 GLN A O 1
ATOM 832 N N . LYS A 1 105 ? -7.404 -9.944 8.954 1.00 91.12 105 LYS A N 1
ATOM 833 C CA . LYS A 1 105 ? -6.486 -9.479 7.909 1.00 91.12 105 LYS A CA 1
ATOM 834 C C . LYS A 1 105 ? -7.064 -8.257 7.210 1.00 91.12 105 LYS A C 1
ATOM 836 O O . LYS A 1 105 ? -8.134 -8.335 6.611 1.00 91.12 105 LYS A O 1
ATOM 841 N N . HIS A 1 106 ? -6.345 -7.145 7.277 1.00 94.88 106 HIS A N 1
ATOM 842 C CA . HIS A 1 106 ? -6.731 -5.891 6.641 1.00 94.88 106 HIS A CA 1
ATOM 843 C C . HIS A 1 106 ? -5.693 -5.595 5.573 1.00 94.88 106 HIS A C 1
ATOM 845 O O . HIS A 1 106 ? -4.535 -5.378 5.904 1.00 94.88 106 HIS A O 1
ATOM 851 N N . PHE A 1 107 ? -6.084 -5.643 4.310 1.00 92.75 107 PHE A N 1
ATOM 852 C CA . PHE A 1 107 ? -5.188 -5.437 3.186 1.00 92.75 107 PHE A CA 1
ATOM 853 C C . PHE A 1 107 ? -5.427 -4.079 2.534 1.00 92.75 107 PHE A C 1
ATOM 855 O O . PHE A 1 107 ? -6.567 -3.605 2.440 1.00 92.75 107 PHE A O 1
ATOM 862 N N . SER A 1 108 ? -4.343 -3.478 2.058 1.00 89.69 108 SER A N 1
ATOM 863 C CA . SER A 1 108 ? -4.365 -2.302 1.201 1.00 89.69 108 SER A CA 1
ATOM 864 C C . SER A 1 108 ? -3.491 -2.503 -0.023 1.00 89.69 108 SER A C 1
ATOM 866 O O . SER A 1 108 ? -2.433 -3.113 0.062 1.00 89.69 108 SER A O 1
ATOM 868 N N . GLY A 1 109 ? -3.928 -1.992 -1.168 1.00 86.38 109 GLY A N 1
ATOM 869 C CA . GLY A 1 109 ? -3.180 -2.085 -2.418 1.00 86.38 109 GLY A CA 1
ATOM 870 C C . GLY A 1 109 ? -3.707 -1.119 -3.469 1.00 86.38 109 GLY A C 1
ATOM 871 O O . GLY A 1 109 ? -4.524 -0.247 -3.164 1.00 86.38 109 GLY A O 1
ATOM 872 N N . ALA A 1 110 ? -3.245 -1.292 -4.707 1.00 78.06 110 ALA A N 1
ATOM 873 C CA . ALA A 1 110 ? -3.485 -0.423 -5.870 1.00 78.06 110 ALA A CA 1
ATOM 874 C C . ALA A 1 110 ? -2.856 0.982 -5.803 1.00 78.06 110 ALA A C 1
ATOM 876 O O . ALA A 1 110 ? -2.651 1.595 -6.845 1.00 78.06 110 ALA A O 1
ATOM 877 N N . ALA A 1 111 ? -2.544 1.491 -4.613 1.00 79.31 111 ALA A N 1
ATOM 878 C CA . ALA A 1 111 ? -1.812 2.734 -4.403 1.00 79.31 111 ALA A CA 1
ATOM 879 C C . ALA A 1 111 ? -1.067 2.680 -3.053 1.00 79.31 111 ALA A C 1
ATOM 881 O O . ALA A 1 111 ? -1.486 1.918 -2.170 1.00 79.31 111 ALA A O 1
ATOM 882 N N . PRO A 1 112 ? 0.004 3.475 -2.876 1.00 77.56 112 PRO A N 1
ATOM 883 C CA . PRO A 1 112 ? 0.727 3.551 -1.609 1.00 77.56 112 PRO A CA 1
ATOM 884 C C . PRO A 1 112 ? -0.159 4.110 -0.485 1.00 77.56 112 PRO A C 1
ATOM 886 O O . PRO A 1 112 ? -0.984 5.004 -0.704 1.00 77.56 112 PRO A O 1
ATOM 889 N N . LEU A 1 113 ? -0.005 3.578 0.733 1.00 81.00 113 LEU A N 1
ATOM 890 C CA . LEU A 1 113 ? -0.636 4.139 1.929 1.00 81.00 113 LEU A CA 1
ATOM 891 C C . LEU A 1 113 ? 0.231 5.250 2.520 1.00 81.00 113 LEU A C 1
ATOM 893 O O . LEU A 1 113 ? 1.435 5.094 2.706 1.00 81.00 113 LEU A O 1
ATOM 897 N N . ASN A 1 114 ? -0.410 6.342 2.934 1.00 81.06 114 ASN A N 1
ATOM 898 C CA . ASN A 1 114 ? 0.280 7.372 3.698 1.00 81.06 114 ASN A CA 1
ATOM 899 C C . ASN A 1 114 ? 0.591 6.892 5.138 1.00 81.06 114 ASN A C 1
ATOM 901 O O . ASN A 1 114 ? -0.176 6.146 5.763 1.00 81.06 114 ASN A O 1
ATOM 905 N N . THR A 1 115 ? 1.714 7.357 5.693 1.00 84.81 115 THR A N 1
ATOM 906 C CA . THR A 1 115 ? 2.197 6.971 7.033 1.00 84.81 115 THR A CA 1
ATOM 907 C C . THR A 1 115 ? 1.212 7.317 8.148 1.00 84.81 115 THR A C 1
ATOM 909 O O . THR A 1 115 ? 1.077 6.568 9.116 1.00 84.81 115 THR A O 1
ATOM 912 N N . GLU A 1 116 ? 0.497 8.437 8.021 1.00 86.19 116 GLU A N 1
ATOM 913 C CA . GLU A 1 116 ? -0.481 8.869 9.023 1.00 86.19 116 GLU A CA 1
ATOM 914 C C . GLU A 1 116 ? -1.623 7.854 9.168 1.00 86.19 116 GLU A C 1
ATOM 916 O O . GLU A 1 116 ? -1.991 7.482 10.283 1.00 86.19 116 GLU A O 1
ATOM 921 N N . THR A 1 117 ? -2.147 7.367 8.044 1.00 88.12 117 THR A N 1
ATOM 922 C CA . THR A 1 117 ? -3.217 6.368 7.989 1.00 88.12 117 THR A CA 1
ATOM 923 C C . THR A 1 117 ? -2.727 5.056 8.584 1.00 88.12 117 THR A C 1
ATOM 925 O O . THR A 1 117 ? -3.404 4.489 9.443 1.00 88.12 117 THR A O 1
ATOM 928 N N . LEU A 1 118 ? -1.520 4.613 8.214 1.00 90.19 118 LEU A N 1
ATOM 929 C CA . LEU A 1 118 ? -0.917 3.397 8.762 1.00 90.19 118 LEU A CA 1
ATOM 930 C C . LEU A 1 118 ? -0.820 3.464 10.294 1.00 90.19 118 LEU A C 1
ATOM 932 O O . LEU A 1 118 ? -1.309 2.565 10.980 1.00 90.19 118 LEU A O 1
ATOM 936 N N . TYR A 1 119 ? -0.274 4.548 10.852 1.00 91.19 119 TYR A N 1
ATOM 937 C CA . TYR A 1 119 ? -0.142 4.709 12.306 1.00 91.19 119 TYR A CA 1
ATOM 938 C C . TYR A 1 119 ? -1.474 4.914 13.023 1.00 91.19 119 TYR A C 1
ATOM 940 O O . TYR A 1 119 ? -1.652 4.410 14.134 1.00 91.19 119 TYR A O 1
ATOM 948 N N . PHE A 1 120 ? -2.433 5.596 12.398 1.00 92.81 120 PHE A N 1
ATOM 949 C CA . PHE A 1 120 ? -3.772 5.751 12.956 1.00 92.81 120 PHE A CA 1
ATOM 950 C C . PHE A 1 120 ? -4.453 4.390 13.162 1.00 92.81 120 PHE A C 1
ATOM 952 O O . PHE A 1 120 ? -4.927 4.096 14.264 1.00 92.81 120 PHE A O 1
ATOM 959 N N . PHE A 1 121 ? -4.457 3.532 12.136 1.00 93.94 121 PHE A N 1
ATOM 960 C CA . PHE A 1 121 ? -5.047 2.194 12.238 1.00 93.94 121 PHE A CA 1
ATOM 961 C C . PHE A 1 121 ? -4.240 1.276 13.158 1.00 93.94 121 PHE A C 1
ATOM 963 O O . PHE A 1 121 ? -4.831 0.570 13.979 1.00 93.94 121 PHE A O 1
ATOM 970 N N . LEU A 1 122 ? -2.909 1.368 13.138 1.00 91.94 122 LEU A N 1
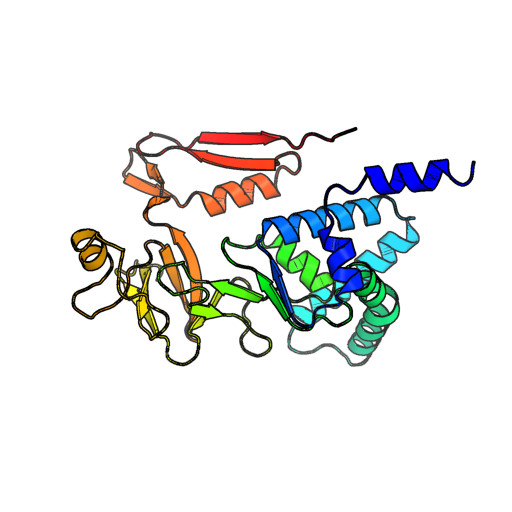ATOM 971 C CA . LEU A 1 122 ? -2.054 0.625 14.064 1.00 91.94 122 LEU A CA 1
ATOM 972 C C . LEU A 1 122 ? -2.336 0.999 15.535 1.00 91.94 122 LEU A C 1
ATOM 974 O O . LEU A 1 122 ? -2.335 0.131 16.416 1.00 91.94 122 LEU A O 1
ATOM 978 N N . GLY A 1 123 ? -2.673 2.267 15.797 1.00 91.25 123 GLY A N 1
ATOM 979 C CA . GLY A 1 123 ? -3.176 2.752 17.086 1.00 91.25 123 GLY A CA 1
ATOM 980 C C . GLY A 1 123 ? -4.568 2.221 17.454 1.00 91.25 123 GLY A C 1
ATOM 981 O O . GLY A 1 123 ? -4.858 2.023 18.628 1.00 91.25 123 GLY A O 1
ATOM 982 N N . LEU A 1 124 ? -5.423 1.894 16.484 1.00 90.69 124 LEU A N 1
ATOM 983 C CA . LEU A 1 124 ? -6.689 1.174 16.721 1.00 90.69 124 LEU A CA 1
ATOM 984 C C . LEU A 1 124 ? -6.508 -0.343 16.888 1.00 90.69 124 LEU A C 1
ATOM 986 O O . LEU A 1 124 ? -7.497 -1.079 17.011 1.00 90.69 124 LEU A O 1
ATOM 990 N N . ASN A 1 125 ? -5.254 -0.801 16.915 1.00 90.62 125 ASN A N 1
ATOM 991 C CA . ASN A 1 125 ? -4.878 -2.208 16.902 1.00 90.62 125 ASN A CA 1
ATOM 992 C C . ASN A 1 125 ? -5.382 -2.932 15.636 1.00 90.62 125 ASN A C 1
ATOM 994 O O . ASN A 1 125 ? -5.805 -4.085 15.686 1.00 90.62 125 ASN A O 1
ATOM 998 N N . ILE A 1 126 ? -5.379 -2.214 14.510 1.00 92.69 126 ILE A N 1
ATOM 999 C CA . ILE A 1 126 ? -5.672 -2.712 13.167 1.00 92.69 126 ILE A CA 1
ATOM 1000 C C . ILE A 1 126 ? -4.375 -2.609 12.360 1.00 92.69 126 ILE A C 1
ATOM 1002 O O . ILE A 1 126 ? -3.943 -1.518 11.997 1.00 92.69 126 ILE A O 1
ATOM 1006 N N . THR A 1 127 ? -3.743 -3.744 12.070 1.00 92.69 127 THR A N 1
ATOM 1007 C CA . THR A 1 127 ? -2.577 -3.779 11.180 1.00 92.69 127 THR A CA 1
ATOM 1008 C C . THR A 1 127 ? -3.047 -3.813 9.732 1.00 92.69 127 THR A C 1
ATOM 1010 O O . THR A 1 127 ? -3.750 -4.747 9.344 1.00 92.69 127 THR A O 1
ATOM 1013 N N . LEU A 1 128 ? -2.661 -2.799 8.953 1.00 93.19 128 LEU A N 1
ATOM 1014 C CA . LEU A 1 128 ? -2.863 -2.762 7.507 1.00 93.19 128 LEU A CA 1
ATOM 1015 C C . LEU A 1 128 ? -1.666 -3.425 6.817 1.00 93.19 128 LEU A C 1
ATOM 1017 O O . LEU A 1 128 ? -0.529 -2.997 6.990 1.00 93.19 128 LEU A O 1
ATOM 1021 N N . TYR A 1 129 ? -1.930 -4.477 6.054 1.00 93.75 129 TYR A N 1
ATOM 1022 C CA . TYR A 1 129 ? -0.955 -5.198 5.249 1.00 93.75 129 TYR A CA 1
ATOM 1023 C C . TYR A 1 129 ? -0.988 -4.667 3.822 1.00 93.75 129 TYR A C 1
ATOM 1025 O O . TYR A 1 129 ? -2.032 -4.698 3.171 1.00 93.75 129 TYR A O 1
ATOM 1033 N N . GLU A 1 130 ? 0.146 -4.198 3.319 1.00 92.12 130 GLU A N 1
ATOM 1034 C CA . GLU A 1 130 ? 0.234 -3.797 1.920 1.00 92.12 130 GLU A CA 1
ATOM 1035 C C . GLU A 1 130 ? 0.361 -5.007 0.991 1.00 92.12 130 GLU A C 1
ATOM 1037 O O . GLU A 1 130 ? 0.956 -6.033 1.332 1.00 92.12 130 GLU A O 1
ATOM 1042 N N . ALA A 1 131 ? -0.234 -4.876 -0.186 1.00 92.75 131 ALA A N 1
ATOM 1043 C CA . ALA A 1 131 ? -0.181 -5.835 -1.270 1.00 92.75 131 ALA A CA 1
ATOM 1044 C C . ALA A 1 131 ? 0.147 -5.085 -2.560 1.00 92.75 131 ALA A C 1
ATOM 1046 O O . ALA A 1 131 ? -0.525 -4.108 -2.908 1.00 92.75 131 ALA A O 1
ATOM 1047 N N . TYR A 1 132 ? 1.158 -5.567 -3.276 1.00 94.31 132 TYR A N 1
ATOM 1048 C CA . TYR A 1 132 ? 1.617 -4.964 -4.519 1.00 94.31 132 TYR A CA 1
ATOM 1049 C C . TYR A 1 132 ? 1.577 -5.966 -5.663 1.00 94.31 132 TYR A C 1
ATOM 1051 O O . TYR A 1 132 ? 1.909 -7.143 -5.517 1.00 94.31 132 TYR A O 1
ATOM 1059 N N . GLY A 1 133 ? 1.131 -5.475 -6.806 1.00 93.56 133 GLY A N 1
ATOM 1060 C CA . GLY A 1 133 ? 0.947 -6.216 -8.034 1.00 93.56 133 GLY A CA 1
ATOM 1061 C C . GLY A 1 133 ? 0.110 -5.392 -9.002 1.00 93.56 133 GLY A C 1
ATOM 1062 O O . GLY A 1 133 ? -0.392 -4.317 -8.663 1.00 93.56 133 GLY A O 1
ATOM 1063 N N . MET A 1 134 ? -0.045 -5.912 -10.206 1.00 94.12 134 MET A N 1
ATOM 1064 C CA . MET A 1 134 ? -0.684 -5.241 -11.329 1.00 94.12 134 MET A CA 1
ATOM 1065 C C . MET A 1 134 ? -1.628 -6.202 -12.057 1.00 94.12 134 MET A C 1
ATOM 1067 O O . MET A 1 134 ? -1.760 -7.376 -11.696 1.00 94.12 134 MET A O 1
ATOM 1071 N N . SER A 1 135 ? -2.327 -5.703 -13.074 1.00 93.88 135 SER A N 1
ATOM 1072 C CA . SER A 1 135 ? -3.239 -6.548 -13.858 1.00 93.88 135 SER A CA 1
ATOM 1073 C C . SER A 1 135 ? -2.466 -7.650 -14.587 1.00 93.88 135 SER A C 1
ATOM 1075 O O . SER A 1 135 ? -2.909 -8.794 -14.645 1.00 93.88 135 SER A O 1
ATOM 1077 N N . GLU A 1 136 ? -1.266 -7.320 -15.054 1.00 95.94 136 GLU A N 1
ATOM 1078 C CA . GLU A 1 136 ? -0.319 -8.190 -15.741 1.00 95.94 136 GLU A CA 1
ATOM 1079 C C . GLU A 1 136 ? 0.264 -9.281 -14.828 1.00 95.94 136 GLU A C 1
ATOM 1081 O O . GLU A 1 136 ? 0.767 -10.279 -15.332 1.00 95.94 136 GLU A O 1
ATOM 1086 N N . THR A 1 137 ? 0.135 -9.151 -13.500 1.00 95.81 137 THR A N 1
ATOM 1087 C CA . THR A 1 137 ? 0.472 -10.196 -12.513 1.00 95.81 137 THR A CA 1
ATOM 1088 C C . THR A 1 137 ? -0.766 -10.856 -11.899 1.00 95.81 137 THR A C 1
ATOM 1090 O O . THR A 1 137 ? -0.670 -11.501 -10.858 1.00 95.81 137 THR A O 1
ATOM 1093 N N . THR A 1 138 ? -1.952 -10.703 -12.499 1.00 93.19 138 THR A N 1
ATOM 1094 C CA . THR A 1 138 ? -3.206 -11.298 -11.990 1.00 93.19 138 THR A CA 1
ATOM 1095 C C . THR A 1 138 ? -3.509 -10.892 -10.532 1.00 93.19 138 THR A C 1
ATOM 1097 O O . THR A 1 138 ? -4.091 -11.653 -9.757 1.00 93.19 138 THR A O 1
ATOM 1100 N N . GLY A 1 139 ? -3.120 -9.675 -10.134 1.00 91.38 139 GLY A N 1
ATOM 1101 C CA . GLY A 1 139 ? -3.265 -9.175 -8.765 1.00 91.38 139 GLY A CA 1
ATOM 1102 C C . GLY A 1 139 ? -1.955 -9.213 -7.963 1.00 91.38 139 GLY A C 1
ATOM 1103 O O . GLY A 1 139 ? -0.893 -8.996 -8.546 1.00 91.38 139 GLY A O 1
ATOM 1104 N N . PRO A 1 140 ? -2.003 -9.411 -6.627 1.00 92.56 140 PRO A N 1
ATOM 1105 C CA . PRO A 1 140 ? -0.827 -9.289 -5.765 1.00 92.56 140 PRO A CA 1
ATOM 1106 C C . PRO A 1 140 ? 0.282 -10.294 -6.097 1.00 92.56 140 PRO A C 1
ATOM 1108 O O . PRO A 1 140 ? 0.085 -11.505 -6.001 1.00 92.56 140 PRO A O 1
ATOM 1111 N N . HIS A 1 141 ? 1.465 -9.773 -6.413 1.00 96.00 141 HIS A N 1
ATOM 1112 C CA . HIS A 1 141 ? 2.698 -10.545 -6.595 1.00 96.00 141 HIS A CA 1
ATOM 1113 C C . HIS A 1 141 ? 3.560 -10.529 -5.330 1.00 96.00 141 HIS A C 1
ATOM 1115 O O . HIS A 1 141 ? 4.208 -11.524 -5.003 1.00 96.00 141 HIS A O 1
ATOM 1121 N N . CYS A 1 142 ? 3.501 -9.424 -4.582 1.00 95.44 142 CYS A N 1
ATOM 1122 C CA . CYS A 1 142 ? 4.083 -9.262 -3.255 1.00 95.44 142 CYS A CA 1
ATOM 1123 C C . CYS A 1 142 ? 2.986 -8.981 -2.228 1.00 95.44 142 CYS A C 1
ATOM 1125 O O . CYS A 1 142 ? 2.021 -8.263 -2.509 1.00 95.44 142 CYS A O 1
ATOM 1127 N N . LEU A 1 143 ? 3.125 -9.559 -1.036 1.00 94.06 143 LEU A N 1
ATOM 1128 C CA . LEU A 1 143 ? 2.124 -9.425 0.016 1.00 94.06 143 LEU A CA 1
ATOM 1129 C C . LEU A 1 143 ? 2.769 -9.371 1.402 1.00 94.06 143 LEU A C 1
ATOM 1131 O O . LEU A 1 143 ? 3.597 -10.216 1.756 1.00 94.06 143 LEU A O 1
ATOM 1135 N N . CYS A 1 144 ? 2.341 -8.408 2.215 1.00 93.19 144 CYS A N 1
ATOM 1136 C CA . CYS A 1 144 ? 2.545 -8.440 3.656 1.00 93.19 144 CYS A CA 1
ATOM 1137 C C . CYS A 1 144 ? 1.545 -9.394 4.329 1.00 93.19 144 CYS A C 1
ATOM 1139 O O . CYS A 1 144 ? 0.418 -9.589 3.876 1.00 93.19 144 CYS A O 1
ATOM 1141 N N . GLY A 1 145 ? 1.924 -9.960 5.469 1.00 88.75 145 GLY A N 1
ATOM 1142 C CA . GLY A 1 145 ? 1.044 -10.795 6.277 1.00 88.75 145 GLY A CA 1
ATOM 1143 C C . GLY A 1 145 ? 1.449 -10.831 7.749 1.00 88.75 145 GLY A C 1
ATOM 1144 O O . GLY A 1 145 ? 2.463 -10.251 8.125 1.00 88.75 145 GLY A O 1
ATOM 1145 N N . PRO A 1 146 ? 0.696 -11.548 8.602 1.00 84.62 146 PRO A N 1
ATOM 1146 C CA . PRO A 1 146 ? 0.917 -11.552 10.052 1.00 84.62 146 PRO A CA 1
ATOM 1147 C C . PRO A 1 146 ? 2.330 -11.949 10.501 1.00 84.62 146 PRO A C 1
ATOM 1149 O O . PRO A 1 146 ? 2.783 -11.494 11.543 1.00 84.62 146 PRO A O 1
ATOM 1152 N N . TYR A 1 147 ? 3.019 -12.776 9.712 1.00 85.62 147 TYR A N 1
ATOM 1153 C CA . TYR A 1 147 ? 4.383 -13.248 9.987 1.00 85.62 147 TYR A CA 1
ATOM 1154 C C . TYR A 1 147 ? 5.440 -12.623 9.065 1.00 85.62 147 TYR A C 1
ATOM 1156 O O . TYR A 1 147 ? 6.630 -12.859 9.239 1.00 85.62 147 TYR A O 1
ATOM 1164 N N . ILE A 1 148 ? 5.006 -11.859 8.061 1.00 86.88 148 ILE A N 1
ATOM 1165 C CA . ILE A 1 148 ? 5.850 -11.256 7.027 1.00 86.88 148 ILE A CA 1
ATOM 1166 C C . ILE A 1 148 ? 5.407 -9.801 6.919 1.00 86.88 148 ILE A C 1
ATOM 1168 O O . ILE A 1 148 ? 4.632 -9.434 6.040 1.00 86.88 148 ILE A O 1
ATOM 1172 N N . TYR A 1 149 ? 5.828 -8.989 7.883 1.00 88.44 149 TYR A N 1
ATOM 1173 C CA . TYR A 1 149 ? 5.427 -7.594 7.972 1.00 88.44 149 TYR A CA 1
ATOM 1174 C C . TYR A 1 149 ? 6.635 -6.722 8.273 1.00 88.44 149 TYR A C 1
ATOM 1176 O O . TYR A 1 149 ? 7.351 -6.947 9.250 1.00 88.44 149 TYR A O 1
ATOM 1184 N N . ARG A 1 150 ? 6.820 -5.700 7.443 1.00 89.38 150 ARG A N 1
ATOM 1185 C CA . ARG A 1 150 ? 7.736 -4.596 7.688 1.00 89.38 150 ARG A CA 1
ATOM 1186 C C . ARG A 1 150 ? 7.007 -3.314 7.309 1.00 89.38 150 ARG A C 1
ATOM 1188 O O . ARG A 1 150 ? 6.224 -3.296 6.362 1.00 89.38 150 ARG A O 1
ATOM 1195 N N . GLN A 1 151 ? 7.196 -2.262 8.096 1.00 84.81 151 GLN A N 1
ATOM 1196 C CA . GLN A 1 151 ? 6.493 -1.004 7.859 1.00 84.81 151 GLN A CA 1
ATOM 1197 C C . GLN A 1 151 ? 6.867 -0.436 6.495 1.00 84.81 151 GLN A C 1
ATOM 1199 O O . GLN A 1 151 ? 8.034 -0.508 6.115 1.00 84.81 151 GLN A O 1
ATOM 1204 N N . HIS A 1 152 ? 5.878 0.115 5.788 1.00 85.62 152 HIS A N 1
ATOM 1205 C CA . HIS A 1 152 ? 6.022 0.678 4.438 1.00 85.62 152 HIS A CA 1
ATOM 1206 C C . HIS A 1 152 ? 6.462 -0.314 3.354 1.00 85.62 152 HIS A C 1
ATOM 1208 O O . HIS A 1 152 ? 6.691 0.089 2.220 1.00 85.62 152 HIS A O 1
ATOM 1214 N N . SER A 1 153 ? 6.599 -1.599 3.688 1.00 92.38 153 SER A N 1
ATOM 1215 C CA . SER A 1 153 ? 6.914 -2.620 2.705 1.00 92.38 153 SER A CA 1
ATOM 1216 C C . SER A 1 153 ? 5.640 -3.172 2.083 1.00 92.38 153 SER A C 1
ATOM 1218 O O . SER A 1 153 ? 4.671 -3.489 2.778 1.00 92.38 153 SER A O 1
ATOM 1220 N N . CYS A 1 154 ? 5.711 -3.436 0.783 1.00 93.06 154 CYS A N 1
ATOM 1221 C CA . CYS A 1 154 ? 4.717 -4.203 0.046 1.00 93.06 154 CYS A CA 1
ATOM 1222 C C . CYS A 1 154 ? 4.810 -5.723 0.294 1.00 93.06 154 CYS A C 1
ATOM 1224 O O . CYS A 1 154 ? 4.096 -6.509 -0.331 1.00 93.06 154 CYS A O 1
ATOM 1226 N N . GLY A 1 155 ? 5.690 -6.148 1.201 1.00 94.25 155 GLY A N 1
ATOM 1227 C CA . GLY A 1 155 ? 5.890 -7.530 1.604 1.00 94.25 155 GLY A CA 1
ATOM 1228 C C . GLY A 1 155 ? 6.899 -8.270 0.742 1.00 94.25 155 GLY A C 1
ATOM 1229 O O . GLY A 1 155 ? 7.767 -7.673 0.106 1.00 94.25 155 GLY A O 1
ATOM 1230 N N . LYS A 1 156 ? 6.789 -9.599 0.752 1.00 96.12 156 LYS A N 1
ATOM 1231 C CA . LYS A 1 156 ? 7.667 -10.498 -0.006 1.00 96.12 156 LYS A CA 1
ATOM 1232 C C . LYS A 1 156 ? 6.912 -11.125 -1.179 1.00 96.12 156 LYS A C 1
ATOM 1234 O O . LYS A 1 156 ? 5.678 -11.197 -1.114 1.00 96.12 156 LYS A O 1
ATOM 1239 N N . PRO A 1 157 ? 7.618 -11.614 -2.214 1.00 95.75 157 PRO A N 1
ATOM 1240 C CA . PRO A 1 157 ? 6.994 -12.361 -3.299 1.00 95.75 157 PRO A CA 1
ATOM 1241 C C . PRO A 1 157 ? 6.187 -13.547 -2.758 1.00 95.75 157 PRO A C 1
ATOM 1243 O O . PRO A 1 157 ? 6.650 -14.277 -1.875 1.00 95.75 157 PRO A O 1
ATOM 1246 N N . VAL A 1 158 ? 4.975 -13.747 -3.276 1.00 93.62 158 VAL A N 1
ATOM 1247 C CA . VAL A 1 158 ? 4.138 -14.895 -2.894 1.00 93.62 158 VAL A CA 1
ATOM 1248 C C . VAL A 1 158 ? 4.781 -16.218 -3.353 1.00 93.62 158 VAL A C 1
ATOM 1250 O O . VAL A 1 158 ? 5.601 -16.220 -4.276 1.00 93.62 158 VAL A O 1
ATOM 1253 N N . PRO A 1 159 ? 4.447 -17.373 -2.744 1.00 92.62 159 PRO A N 1
ATOM 1254 C CA . PRO A 1 159 ? 5.070 -18.647 -3.103 1.00 92.62 159 PRO A CA 1
ATOM 1255 C C . PRO A 1 159 ? 5.010 -18.950 -4.608 1.00 92.62 159 PRO A C 1
ATOM 1257 O O . PRO A 1 159 ? 3.946 -18.903 -5.222 1.00 92.62 159 PRO A O 1
ATOM 1260 N N . GLY A 1 160 ? 6.161 -19.285 -5.198 1.00 91.19 160 GLY A N 1
ATOM 1261 C CA . GLY A 1 160 ? 6.287 -19.561 -6.636 1.00 91.19 160 GLY A CA 1
ATOM 1262 C C . GLY A 1 160 ? 6.489 -18.323 -7.518 1.00 91.19 160 GLY A C 1
ATOM 1263 O O . GLY A 1 160 ? 6.616 -18.472 -8.733 1.00 91.19 160 GLY A O 1
ATOM 1264 N N . CYS A 1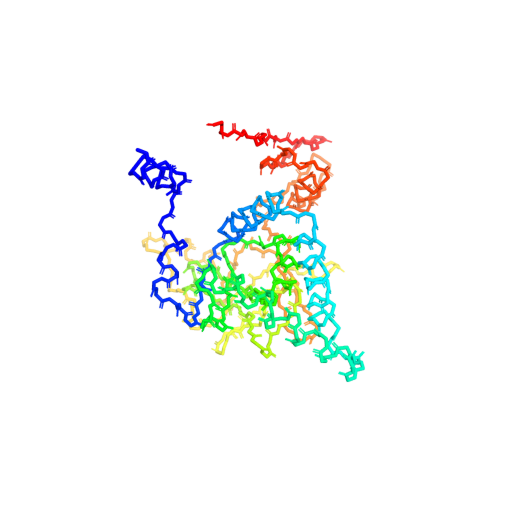 161 ? 6.554 -17.133 -6.921 1.00 95.88 161 CYS A N 1
ATOM 1265 C CA . CYS A 1 161 ? 6.872 -15.880 -7.593 1.00 95.88 161 CYS A CA 1
ATOM 1266 C C . CYS A 1 161 ? 8.288 -15.413 -7.246 1.00 95.88 161 CYS A C 1
ATOM 1268 O O . CYS A 1 161 ? 8.839 -15.748 -6.196 1.00 95.88 161 CYS A O 1
ATOM 1270 N N . ARG A 1 162 ? 8.884 -14.639 -8.148 1.00 96.94 162 ARG A N 1
ATOM 1271 C CA . ARG A 1 162 ? 10.195 -14.012 -7.996 1.00 96.94 162 ARG A CA 1
ATOM 1272 C C . ARG A 1 162 ? 10.099 -12.538 -8.362 1.00 96.94 162 ARG A C 1
ATOM 1274 O O . ARG A 1 162 ? 9.255 -12.144 -9.173 1.00 96.94 162 ARG A O 1
ATOM 1281 N N . VAL A 1 163 ? 10.973 -11.758 -7.745 1.00 97.25 163 VAL A N 1
ATOM 1282 C CA . VAL A 1 163 ? 11.172 -10.335 -8.008 1.00 97.25 163 VAL A CA 1
ATOM 1283 C C . VAL A 1 163 ? 12.667 -10.111 -8.183 1.00 97.25 163 VAL A C 1
ATOM 1285 O O . VAL A 1 163 ? 13.454 -10.700 -7.440 1.00 97.25 163 VAL A O 1
ATOM 1288 N N . LYS A 1 164 ? 13.040 -9.283 -9.156 1.00 96.06 164 LYS A N 1
ATOM 1289 C CA . LYS A 1 164 ? 14.382 -8.705 -9.287 1.00 96.06 164 LYS A CA 1
ATOM 1290 C C . LYS A 1 164 ? 14.253 -7.196 -9.491 1.00 96.06 164 LYS A C 1
ATOM 1292 O O . LYS A 1 164 ? 13.174 -6.724 -9.853 1.00 96.06 164 LYS A O 1
ATOM 1297 N N . LEU A 1 165 ? 15.343 -6.475 -9.275 1.00 97.38 165 LEU A N 1
ATOM 1298 C CA . LEU A 1 165 ? 15.476 -5.083 -9.683 1.00 97.38 165 LEU A CA 1
ATOM 1299 C C . LEU A 1 165 ? 16.343 -5.041 -10.946 1.00 97.38 165 LEU A C 1
ATOM 1301 O O . LEU A 1 165 ? 17.378 -5.705 -11.000 1.00 97.38 165 LEU A O 1
ATOM 1305 N N . ALA A 1 166 ? 15.890 -4.338 -11.979 1.00 96.00 166 ALA A N 1
ATOM 1306 C CA . ALA A 1 166 ? 16.674 -4.053 -13.177 1.00 96.00 166 ALA A CA 1
ATOM 1307 C C . ALA A 1 166 ? 17.214 -2.618 -13.117 1.00 96.00 166 ALA A C 1
ATOM 1309 O O . ALA A 1 166 ? 16.571 -1.747 -12.533 1.00 96.00 166 ALA A O 1
ATOM 1310 N N . ASP A 1 167 ? 18.385 -2.386 -13.713 1.00 93.38 167 ASP A N 1
ATOM 1311 C CA . ASP A 1 167 ? 19.018 -1.062 -13.817 1.00 93.38 167 ASP A CA 1
ATOM 1312 C C . ASP A 1 167 ? 19.114 -0.309 -12.478 1.00 93.38 167 ASP A C 1
ATOM 1314 O O . ASP A 1 167 ? 18.715 0.849 -12.360 1.00 93.38 167 ASP A O 1
ATOM 1318 N N . GLU A 1 168 ? 19.634 -0.988 -11.451 1.00 93.69 168 GLU A N 1
ATOM 1319 C CA . GLU A 1 168 ? 19.772 -0.412 -10.113 1.00 93.69 168 GLU A CA 1
ATOM 1320 C C . GLU A 1 168 ? 20.690 0.825 -10.096 1.00 93.69 168 GLU A C 1
ATOM 1322 O O . GLU A 1 168 ? 21.813 0.809 -10.609 1.00 93.69 168 GLU A O 1
ATOM 1327 N N . ASP A 1 169 ? 20.217 1.898 -9.464 1.00 90.19 169 ASP A N 1
ATOM 1328 C CA . ASP A 1 169 ? 20.971 3.119 -9.214 1.00 90.19 169 ASP A CA 1
ATOM 1329 C C . ASP A 1 169 ? 21.924 2.977 -8.012 1.00 90.19 169 ASP A C 1
ATOM 1331 O O . ASP A 1 169 ? 21.949 1.979 -7.289 1.00 90.19 169 ASP A O 1
ATOM 1335 N N . THR A 1 170 ? 22.724 4.015 -7.759 1.00 87.88 170 THR A N 1
ATOM 1336 C CA . THR A 1 170 ? 23.677 4.037 -6.635 1.00 87.88 170 THR A CA 1
ATOM 1337 C C . THR A 1 170 ? 23.017 3.972 -5.256 1.00 87.88 170 THR A C 1
ATOM 1339 O O . THR A 1 170 ? 23.705 3.745 -4.263 1.00 87.88 170 THR A O 1
ATOM 1342 N N . GLU A 1 171 ? 21.708 4.207 -5.173 1.00 85.31 171 GLU A N 1
ATOM 1343 C CA . GLU A 1 171 ? 20.929 4.121 -3.942 1.00 85.31 171 GLU A CA 1
ATOM 1344 C C . GLU A 1 171 ? 20.178 2.784 -3.808 1.00 85.31 171 GLU A C 1
ATOM 1346 O O . GLU A 1 171 ? 19.448 2.603 -2.826 1.00 85.31 171 GLU A O 1
ATOM 1351 N N . GLY A 1 172 ? 20.329 1.865 -4.768 1.00 89.00 172 GLY A N 1
ATOM 1352 C CA . GLY A 1 172 ? 19.649 0.570 -4.811 1.00 89.00 172 GLY A CA 1
ATOM 1353 C C . GLY A 1 172 ? 18.189 0.635 -5.269 1.00 89.00 172 GLY A C 1
ATOM 1354 O O . GLY A 1 172 ? 17.432 -0.288 -4.972 1.00 89.00 172 GLY A O 1
ATOM 1355 N N . ASN A 1 173 ? 17.747 1.723 -5.921 1.00 92.06 173 ASN A N 1
ATOM 1356 C CA . ASN A 1 173 ? 16.479 1.698 -6.660 1.00 92.06 173 ASN A CA 1
ATOM 1357 C C . ASN A 1 173 ? 16.703 1.085 -8.033 1.00 92.06 173 ASN A C 1
ATOM 1359 O O . ASN A 1 173 ? 17.553 1.565 -8.770 1.00 92.06 173 ASN A O 1
ATOM 1363 N N . GLY A 1 174 ? 15.861 0.142 -8.427 1.00 95.00 174 GLY A N 1
ATOM 1364 C CA . GLY A 1 174 ? 15.777 -0.316 -9.809 1.00 95.00 174 GLY A CA 1
ATOM 1365 C C . GLY A 1 174 ? 14.331 -0.496 -10.244 1.00 95.00 174 GLY A C 1
ATOM 1366 O O . GLY A 1 174 ? 13.399 -0.368 -9.441 1.00 95.00 174 GLY A O 1
ATOM 1367 N N . GLU A 1 175 ? 14.135 -0.801 -11.521 1.00 96.75 175 GLU A N 1
ATOM 1368 C CA . GLU A 1 175 ? 12.834 -1.213 -12.031 1.00 96.75 175 GLU A CA 1
ATOM 1369 C C . GLU A 1 175 ? 12.442 -2.567 -11.440 1.00 96.75 175 GLU A C 1
ATOM 1371 O O . GLU A 1 175 ? 13.180 -3.551 -11.530 1.00 96.75 175 GLU A O 1
ATOM 1376 N N . ILE A 1 176 ? 11.247 -2.635 -10.862 1.00 97.75 176 ILE A N 1
ATOM 1377 C CA . ILE A 1 176 ? 10.715 -3.866 -10.298 1.00 97.75 176 ILE A CA 1
ATOM 1378 C C . ILE A 1 176 ? 10.300 -4.789 -11.445 1.00 97.75 176 ILE A C 1
ATOM 1380 O O . ILE A 1 176 ? 9.391 -4.492 -12.219 1.00 97.75 176 ILE A O 1
ATOM 1384 N N . CYS A 1 177 ? 10.944 -5.948 -11.521 1.00 97.94 177 CYS A N 1
ATOM 1385 C CA . CYS A 1 177 ? 10.660 -6.956 -12.530 1.00 97.94 177 CYS A CA 1
ATOM 1386 C C . CYS A 1 177 ? 10.081 -8.217 -11.888 1.00 97.94 177 CYS A C 1
ATOM 1388 O O . CYS A 1 177 ? 10.551 -8.688 -10.845 1.00 97.94 177 CYS A O 1
ATOM 1390 N N . PHE A 1 178 ? 9.078 -8.800 -12.538 1.00 98.12 178 PHE A N 1
ATOM 1391 C CA . PHE A 1 178 ? 8.325 -9.937 -12.028 1.00 98.12 178 PHE A CA 1
ATOM 1392 C C . PHE A 1 178 ? 8.541 -11.199 -12.845 1.00 98.12 178 PHE A C 1
ATOM 1394 O O . PHE A 1 178 ? 8.565 -11.184 -14.070 1.00 98.12 178 PHE A O 1
ATOM 1401 N N . TRP A 1 179 ? 8.604 -12.328 -12.148 1.00 97.00 179 TRP A N 1
ATOM 1402 C CA . TRP A 1 179 ? 8.576 -13.644 -12.770 1.00 97.00 179 TRP A CA 1
ATOM 1403 C C . TRP A 1 179 ? 7.733 -14.597 -11.926 1.00 97.00 179 TRP A C 1
ATOM 1405 O O . TRP A 1 179 ? 7.796 -14.572 -10.695 1.00 97.00 179 TRP A O 1
ATOM 1415 N N . GLY A 1 180 ? 6.933 -15.452 -12.558 1.00 95.00 180 GLY A N 1
ATOM 1416 C CA . GLY A 1 180 ? 6.126 -16.450 -11.855 1.00 95.00 180 GLY A CA 1
ATOM 1417 C C . GLY A 1 180 ? 4.816 -16.774 -12.559 1.00 95.00 180 GLY A C 1
ATOM 1418 O O . GLY A 1 180 ? 4.463 -16.177 -13.570 1.00 95.00 180 GLY A O 1
ATOM 1419 N N . ARG A 1 181 ? 4.064 -17.725 -11.994 1.00 91.25 181 ARG A N 1
ATOM 1420 C CA . ARG A 1 181 ? 2.795 -18.214 -12.580 1.00 91.25 181 ARG A CA 1
ATOM 1421 C C . ARG A 1 181 ? 1.651 -17.197 -12.545 1.00 91.25 181 ARG A C 1
ATOM 1423 O O . ARG A 1 181 ? 0.611 -17.442 -13.141 1.00 91.25 181 ARG A O 1
ATOM 1430 N N . THR A 1 182 ? 1.824 -16.121 -11.794 1.00 93.50 182 THR A N 1
ATOM 1431 C CA . THR A 1 182 ? 0.899 -14.990 -11.678 1.00 93.50 182 THR A CA 1
ATOM 1432 C C . THR A 1 182 ? 0.952 -14.076 -12.902 1.00 93.50 182 THR A C 1
ATOM 1434 O O . THR A 1 182 ? -0.026 -13.388 -13.188 1.00 93.50 182 THR A O 1
ATOM 1437 N N . VA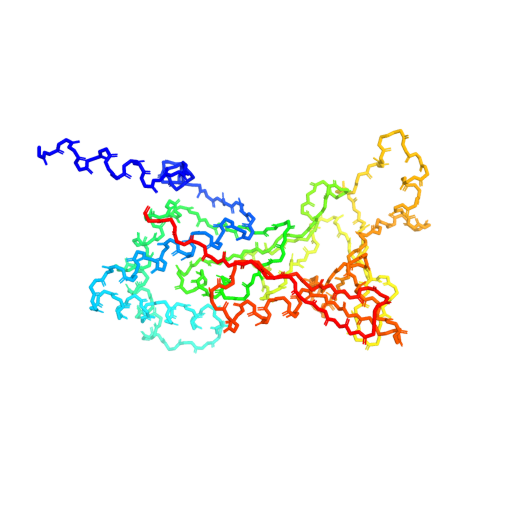L A 1 183 ? 2.067 -14.086 -13.637 1.00 96.81 183 VAL A N 1
ATOM 1438 C CA . VAL A 1 183 ? 2.273 -13.246 -14.814 1.00 96.81 183 VAL A CA 1
ATOM 1439 C C . VAL A 1 183 ? 1.394 -13.724 -15.973 1.00 96.81 183 VAL A C 1
ATOM 1441 O O . VAL A 1 183 ? 1.312 -14.918 -16.264 1.00 96.81 183 VAL A O 1
ATOM 1444 N N . PHE A 1 184 ? 0.702 -12.781 -16.610 1.00 96.44 184 PHE A N 1
ATOM 1445 C CA . PHE A 1 184 ? -0.189 -13.015 -17.743 1.00 96.44 184 PHE A CA 1
ATOM 1446 C C . PHE A 1 184 ? 0.536 -13.602 -18.970 1.00 96.44 184 PHE A C 1
ATOM 1448 O O . PHE A 1 184 ? 1.759 -13.602 -19.064 1.00 96.44 184 PHE A O 1
ATOM 1455 N N . MET A 1 185 ? -0.227 -14.072 -19.959 1.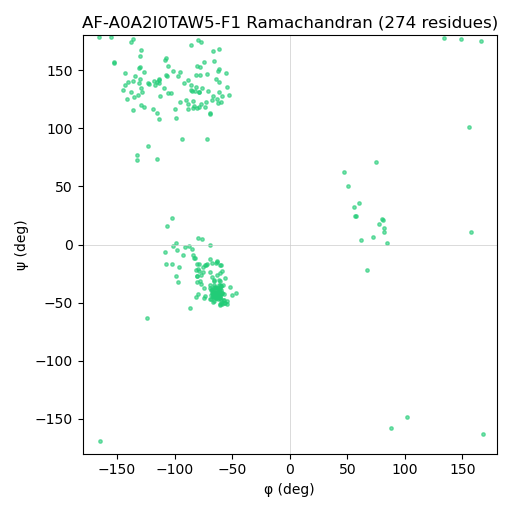00 93.88 185 MET A N 1
ATOM 1456 C CA . MET A 1 185 ? 0.347 -14.561 -21.224 1.00 93.88 185 MET A CA 1
ATOM 1457 C C . MET A 1 185 ? 0.648 -13.439 -22.230 1.00 93.88 185 MET A C 1
ATOM 1459 O O . MET A 1 185 ? 1.283 -13.696 -23.248 1.00 93.88 185 MET A O 1
ATOM 1463 N N . GLY A 1 186 ? 0.158 -12.222 -21.978 1.00 95.38 186 GLY A N 1
ATOM 1464 C CA . GLY A 1 186 ? 0.293 -11.081 -22.876 1.00 95.38 186 GLY A CA 1
ATOM 1465 C C . GLY A 1 186 ? -0.996 -10.293 -23.081 1.00 95.38 186 GLY A C 1
ATOM 1466 O O . GLY A 1 186 ? -2.067 -10.634 -22.570 1.00 95.38 186 GLY A O 1
ATOM 1467 N N . TYR A 1 187 ? -0.880 -9.223 -23.859 1.00 96.50 187 TYR A N 1
ATOM 1468 C CA . TYR A 1 187 ? -1.980 -8.336 -24.211 1.00 96.50 187 TYR A CA 1
ATOM 1469 C C . TYR A 1 187 ? -2.757 -8.876 -25.417 1.00 96.50 187 TYR A C 1
ATOM 1471 O O . TYR A 1 187 ? -2.188 -9.236 -26.451 1.00 96.50 187 TYR A O 1
ATOM 1479 N N . LEU A 1 188 ? -4.087 -8.901 -25.303 1.00 96.62 188 LEU A N 1
ATOM 1480 C CA . LEU A 1 188 ? -4.968 -9.408 -26.355 1.00 96.62 188 LEU A CA 1
ATOM 1481 C C . LEU A 1 188 ? -4.786 -8.614 -27.659 1.00 96.62 188 LEU A C 1
ATOM 1483 O O . LEU A 1 188 ? -5.001 -7.404 -27.682 1.00 96.62 188 LEU A O 1
ATOM 1487 N N . ASN A 1 189 ? -4.450 -9.315 -28.746 1.00 95.81 189 ASN A N 1
ATOM 1488 C CA . ASN A 1 189 ? -4.222 -8.750 -30.084 1.00 95.81 189 ASN A CA 1
ATOM 1489 C C . ASN A 1 189 ? -3.129 -7.664 -30.144 1.00 95.81 189 ASN A C 1
ATOM 1491 O O . ASN A 1 189 ? -3.150 -6.823 -31.041 1.00 95.81 189 ASN A O 1
ATOM 1495 N N . MET A 1 190 ? -2.178 -7.667 -29.205 1.00 96.81 190 MET A N 1
ATOM 1496 C CA . MET A 1 190 ? -1.057 -6.723 -29.183 1.00 96.81 190 MET A CA 1
ATOM 1497 C C . MET A 1 190 ? 0.257 -7.475 -28.943 1.00 96.81 190 MET A C 1
ATOM 1499 O O . MET A 1 190 ? 0.837 -7.428 -27.857 1.00 96.81 190 MET A O 1
ATOM 1503 N N . GLU A 1 191 ? 0.719 -8.201 -29.963 1.00 96.00 191 GLU A N 1
ATOM 1504 C CA . GLU A 1 191 ? 1.945 -9.005 -29.883 1.00 96.00 191 GLU A CA 1
ATOM 1505 C C . GLU A 1 191 ? 3.180 -8.137 -29.606 1.00 96.00 191 GLU A C 1
ATOM 1507 O O . GLU A 1 191 ? 3.970 -8.473 -28.728 1.00 96.00 191 GLU A O 1
ATOM 1512 N N . ASP A 1 192 ? 3.298 -6.982 -30.268 1.00 96.56 192 ASP A N 1
ATOM 1513 C CA . ASP A 1 192 ? 4.424 -6.062 -30.066 1.00 96.56 192 ASP A CA 1
ATOM 1514 C C . ASP A 1 192 ? 4.481 -5.557 -28.619 1.00 96.56 192 ASP A C 1
ATOM 1516 O O . ASP A 1 192 ? 5.518 -5.645 -27.971 1.00 96.56 192 ASP A O 1
ATOM 1520 N N . LYS A 1 193 ? 3.338 -5.135 -28.056 1.00 94.44 193 LYS A N 1
ATOM 1521 C CA . LYS A 1 193 ? 3.250 -4.701 -26.650 1.00 94.44 193 LYS A CA 1
ATOM 1522 C C . LYS A 1 193 ? 3.516 -5.830 -25.666 1.00 94.44 193 LYS A C 1
ATOM 1524 O O . LYS A 1 193 ? 4.015 -5.581 -24.577 1.00 94.44 193 LYS A O 1
ATOM 1529 N N . THR A 1 194 ? 3.160 -7.057 -26.036 1.00 94.69 194 THR A N 1
ATOM 1530 C CA . THR A 1 194 ? 3.470 -8.235 -25.226 1.00 94.69 194 THR A CA 1
ATOM 1531 C C . THR A 1 194 ? 4.974 -8.451 -25.196 1.00 94.69 194 THR A C 1
ATOM 1533 O O . THR A 1 194 ? 5.532 -8.543 -24.114 1.00 94.69 194 THR A O 1
ATOM 1536 N N . LYS A 1 195 ? 5.642 -8.451 -26.354 1.00 94.94 195 LYS A N 1
ATOM 1537 C CA . LYS A 1 195 ? 7.101 -8.602 -26.432 1.00 94.94 195 LYS A CA 1
ATOM 1538 C C . LYS A 1 195 ? 7.84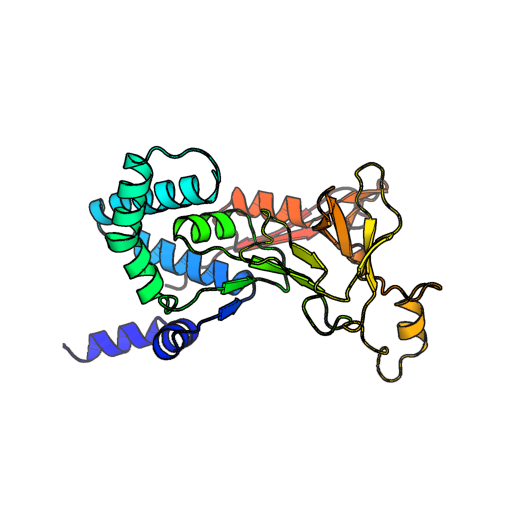0 -7.474 -25.715 1.00 94.94 195 LYS A C 1
ATOM 1540 O O . LYS A 1 195 ? 8.798 -7.755 -25.021 1.00 94.94 195 LYS A O 1
ATOM 1545 N N . GLU A 1 196 ? 7.369 -6.232 -25.828 1.00 94.44 196 GLU A N 1
ATOM 1546 C CA . GLU A 1 196 ? 7.944 -5.079 -25.115 1.00 94.44 196 GLU A CA 1
ATOM 1547 C C . GLU A 1 196 ? 7.840 -5.187 -23.584 1.00 94.44 196 GLU A C 1
ATOM 1549 O O . GLU A 1 196 ? 8.629 -4.563 -22.883 1.00 94.44 196 GLU A O 1
ATOM 1554 N N . ALA A 1 197 ? 6.861 -5.928 -23.055 1.00 94.75 197 ALA A N 1
ATOM 1555 C CA . ALA A 1 197 ? 6.659 -6.059 -21.613 1.00 94.75 197 ALA A CA 1
ATOM 1556 C C . ALA A 1 197 ? 7.601 -7.082 -20.957 1.00 94.75 197 ALA A C 1
ATOM 1558 O O . ALA A 1 197 ? 7.736 -7.070 -19.733 1.00 94.75 197 ALA A O 1
ATOM 1559 N N . PHE A 1 198 ? 8.229 -7.962 -21.744 1.00 96.94 198 PHE A N 1
ATOM 1560 C CA . PHE A 1 198 ? 9.124 -9.006 -21.252 1.00 96.94 198 PHE A CA 1
ATOM 1561 C C . PHE A 1 198 ? 10.559 -8.790 -21.732 1.00 96.94 198 PHE A C 1
ATOM 1563 O O . PHE A 1 198 ? 10.779 -8.469 -22.898 1.00 96.94 198 PHE A O 1
ATOM 1570 N N . ASP A 1 199 ? 11.537 -9.032 -20.860 1.00 95.38 199 ASP A N 1
ATOM 1571 C CA . ASP A 1 199 ? 12.932 -9.161 -21.294 1.00 95.38 199 ASP A CA 1
ATOM 1572 C C . ASP A 1 199 ? 13.217 -10.527 -21.946 1.00 95.38 199 ASP A C 1
ATOM 1574 O O . ASP A 1 199 ? 12.378 -11.434 -21.973 1.00 95.38 199 ASP A O 1
ATOM 1578 N N . GLU A 1 200 ? 14.433 -10.679 -22.476 1.00 94.06 200 GLU A N 1
ATOM 1579 C CA . GLU A 1 200 ? 14.907 -11.919 -23.108 1.00 94.06 200 GLU A CA 1
ATOM 1580 C C . GLU A 1 200 ? 14.911 -13.122 -22.143 1.00 94.06 200 GLU A C 1
ATOM 1582 O O . GLU A 1 200 ? 14.774 -14.266 -22.580 1.00 94.06 200 GLU A O 1
ATOM 1587 N N . ASP A 1 201 ? 15.002 -12.865 -20.835 1.00 94.00 201 ASP A N 1
ATOM 1588 C CA . ASP A 1 201 ? 14.971 -13.867 -19.765 1.00 94.00 201 ASP A CA 1
ATOM 1589 C C . ASP A 1 201 ? 13.533 -14.193 -19.291 1.00 94.00 201 ASP A C 1
ATOM 1591 O O . ASP A 1 201 ? 13.330 -15.048 -18.418 1.00 94.00 201 ASP A O 1
ATOM 1595 N N . GLY A 1 202 ? 12.518 -13.535 -19.862 1.00 94.19 202 GLY A N 1
ATOM 1596 C CA . GLY A 1 202 ? 11.101 -13.742 -19.567 1.00 94.19 202 GLY A CA 1
ATOM 1597 C C . GLY A 1 202 ? 10.596 -13.042 -18.302 1.00 94.19 202 GLY A C 1
ATOM 1598 O O . GLY A 1 202 ? 9.593 -13.477 -17.728 1.00 94.19 202 GLY A O 1
ATOM 1599 N N . TRP A 1 203 ? 11.268 -11.990 -17.835 1.00 97.62 203 TRP A N 1
ATOM 1600 C CA . TRP A 1 203 ? 10.791 -11.146 -16.741 1.00 97.62 203 TRP A CA 1
ATOM 1601 C C . TRP A 1 203 ? 9.863 -10.056 -17.253 1.00 97.62 203 TRP A C 1
ATOM 1603 O O . TRP A 1 203 ? 10.184 -9.353 -18.202 1.00 97.62 203 TRP A O 1
ATOM 1613 N N . LEU A 1 204 ? 8.730 -9.888 -16.577 1.00 98.00 204 LEU A N 1
ATOM 1614 C CA . LEU A 1 204 ? 7.804 -8.789 -16.808 1.00 98.00 204 LEU A CA 1
ATOM 1615 C C . LEU A 1 204 ? 8.352 -7.504 -16.175 1.00 98.00 204 LEU A C 1
ATOM 1617 O O . LEU A 1 204 ? 8.512 -7.448 -14.954 1.00 98.00 204 LEU A O 1
ATOM 1621 N N . HIS A 1 205 ? 8.556 -6.475 -16.988 1.00 97.38 205 HIS A N 1
ATOM 1622 C CA . HIS A 1 205 ? 8.912 -5.124 -16.553 1.00 97.38 205 HIS A CA 1
ATOM 1623 C C . HIS A 1 205 ? 7.665 -4.384 -16.052 1.00 97.38 205 HIS A C 1
ATOM 1625 O O . HIS A 1 205 ? 6.704 -4.198 -16.805 1.00 97.38 205 HIS A O 1
ATOM 1631 N N . SER A 1 206 ? 7.634 -3.987 -14.773 1.00 95.50 206 SER A N 1
ATOM 1632 C CA . SER A 1 206 ? 6.435 -3.354 -14.200 1.00 95.50 206 SER A CA 1
ATOM 1633 C C . SER A 1 206 ? 6.307 -1.869 -14.558 1.00 95.50 206 SER A C 1
ATOM 1635 O O . SER A 1 206 ? 5.211 -1.304 -14.485 1.00 95.50 206 SER A O 1
ATOM 1637 N N . GLY A 1 207 ? 7.409 -1.217 -14.942 1.00 93.44 207 GLY A N 1
ATOM 1638 C CA . GLY A 1 207 ? 7.488 0.232 -15.093 1.00 93.44 207 GLY A CA 1
ATOM 1639 C C . GLY A 1 207 ? 7.488 1.002 -13.767 1.00 93.44 207 GLY A C 1
ATOM 1640 O O . GLY A 1 207 ? 7.420 2.235 -13.794 1.00 93.44 207 GLY A O 1
ATOM 1641 N N . ASP A 1 208 ? 7.543 0.306 -12.628 1.00 93.81 208 ASP A N 1
ATOM 1642 C CA . ASP A 1 208 ? 7.596 0.890 -11.287 1.00 93.81 208 ASP A CA 1
ATOM 1643 C C . ASP A 1 208 ? 8.997 0.722 -10.689 1.00 93.81 208 ASP A C 1
ATOM 1645 O O . ASP A 1 208 ? 9.681 -0.268 -10.937 1.00 93.81 208 ASP A O 1
ATOM 1649 N N . LEU A 1 209 ? 9.426 1.702 -9.899 1.00 93.38 209 LEU A N 1
ATOM 1650 C CA . LEU A 1 209 ? 10.722 1.710 -9.226 1.00 93.38 209 LEU A CA 1
ATOM 1651 C C . LEU A 1 209 ? 10.576 1.225 -7.789 1.00 93.38 209 LEU A C 1
ATOM 1653 O O . LEU A 1 209 ? 9.584 1.522 -7.113 1.00 93.38 209 LEU A O 1
ATOM 1657 N N . GLY A 1 210 ? 11.588 0.518 -7.303 1.00 94.31 210 GLY A N 1
ATOM 1658 C CA . GLY A 1 210 ? 11.623 0.081 -5.919 1.00 94.31 210 GLY A CA 1
ATOM 1659 C C . GLY A 1 210 ? 12.979 -0.403 -5.445 1.00 94.31 210 GLY A C 1
ATOM 1660 O O . GLY A 1 210 ? 13.947 -0.435 -6.199 1.00 94.31 210 GLY A O 1
ATOM 1661 N N . LYS A 1 211 ? 13.014 -0.784 -4.168 1.00 95.50 211 LYS A N 1
ATOM 1662 C CA . LYS A 1 211 ? 14.175 -1.355 -3.479 1.00 95.50 211 LYS A CA 1
ATOM 1663 C C . LYS A 1 211 ? 13.801 -2.674 -2.813 1.00 95.50 211 LYS A C 1
ATOM 1665 O O . LYS A 1 211 ? 12.669 -2.842 -2.349 1.00 95.50 211 LYS A O 1
ATOM 1670 N N . LEU A 1 212 ? 14.765 -3.582 -2.725 1.00 95.88 212 LEU A N 1
ATOM 1671 C CA . LEU A 1 212 ? 14.694 -4.792 -1.914 1.00 95.88 212 LEU A CA 1
ATOM 1672 C C . LEU A 1 212 ? 15.644 -4.626 -0.733 1.00 95.88 212 LEU A C 1
ATOM 1674 O O . LEU A 1 212 ? 16.773 -4.178 -0.909 1.00 95.88 212 LEU A O 1
ATOM 1678 N N . ASP A 1 213 ? 15.187 -4.974 0.464 1.00 94.38 213 ASP A N 1
ATOM 1679 C CA . ASP A 1 213 ? 16.090 -5.072 1.609 1.00 94.38 213 ASP A CA 1
ATOM 1680 C C . ASP A 1 213 ? 16.762 -6.451 1.705 1.00 94.38 213 ASP A C 1
ATOM 1682 O O . ASP A 1 213 ? 16.393 -7.393 0.999 1.00 94.38 213 ASP A O 1
ATOM 1686 N N . ASP A 1 214 ? 17.726 -6.577 2.621 1.00 93.31 214 ASP A N 1
ATOM 1687 C CA . ASP A 1 214 ? 18.495 -7.811 2.850 1.00 93.31 214 ASP A CA 1
ATOM 1688 C C . ASP A 1 214 ? 17.620 -9.019 3.230 1.00 93.31 214 ASP A C 1
ATOM 1690 O O . ASP A 1 214 ? 18.008 -10.172 3.040 1.00 93.31 214 ASP A O 1
ATOM 1694 N N . ASP A 1 215 ? 16.419 -8.768 3.756 1.00 93.12 215 ASP A N 1
ATOM 1695 C CA . ASP A 1 215 ? 15.454 -9.800 4.122 1.00 93.12 215 ASP A CA 1
ATOM 1696 C C . ASP A 1 215 ? 14.494 -10.139 2.962 1.00 93.12 215 ASP A C 1
ATOM 1698 O O . ASP A 1 215 ? 13.652 -11.036 3.100 1.00 93.12 215 ASP A O 1
ATOM 1702 N N . GLY A 1 216 ? 14.599 -9.459 1.818 1.00 93.38 216 GLY A N 1
ATOM 1703 C CA . GLY A 1 216 ? 13.787 -9.662 0.619 1.00 93.38 216 GLY A CA 1
ATOM 1704 C C . GLY A 1 216 ? 12.407 -9.000 0.661 1.00 93.38 216 GLY A C 1
ATOM 1705 O O . GLY A 1 216 ? 11.499 -9.453 -0.042 1.00 93.38 216 GLY A O 1
ATOM 1706 N N . PHE A 1 217 ? 12.205 -7.984 1.502 1.00 96.25 217 PHE A N 1
ATOM 1707 C CA . PHE A 1 217 ? 11.002 -7.150 1.471 1.00 96.25 217 PHE A CA 1
ATOM 1708 C C . PHE A 1 217 ? 11.111 -6.078 0.388 1.00 96.25 217 PHE A C 1
ATOM 1710 O O . PHE A 1 217 ? 12.130 -5.402 0.259 1.00 96.25 217 PHE A O 1
ATOM 1717 N N . LEU A 1 218 ? 10.023 -5.902 -0.359 1.00 96.31 218 LEU A N 1
ATOM 1718 C CA . LEU A 1 218 ? 9.922 -4.930 -1.440 1.00 96.31 218 LEU A CA 1
ATOM 1719 C C . LEU A 1 218 ? 9.374 -3.591 -0.941 1.00 96.31 218 LEU A C 1
ATOM 1721 O O . LEU A 1 218 ? 8.402 -3.553 -0.178 1.00 96.31 218 LEU A O 1
ATOM 1725 N N . TYR A 1 219 ? 9.961 -2.508 -1.439 1.00 94.12 219 TYR A N 1
ATOM 1726 C CA . TYR A 1 219 ? 9.540 -1.128 -1.225 1.00 94.12 219 TYR A CA 1
ATOM 1727 C C . TYR A 1 219 ? 9.359 -0.442 -2.572 1.00 94.12 219 TYR A C 1
ATOM 1729 O O . TYR A 1 219 ? 10.323 -0.316 -3.320 1.00 94.12 219 TYR A O 1
ATOM 1737 N N . VAL A 1 220 ? 8.146 0.009 -2.881 1.00 91.69 220 VAL A N 1
ATOM 1738 C CA . VAL A 1 220 ? 7.868 0.770 -4.107 1.00 91.69 220 VAL A CA 1
ATOM 1739 C C . VAL A 1 220 ? 8.201 2.239 -3.849 1.00 91.69 220 VAL A C 1
ATOM 1741 O O . VAL A 1 220 ? 7.678 2.836 -2.907 1.00 91.69 220 VAL A O 1
ATOM 1744 N N . THR A 1 221 ? 9.075 2.821 -4.666 1.00 88.25 221 THR A N 1
ATOM 1745 C CA . THR A 1 221 ? 9.572 4.199 -4.505 1.00 88.25 221 THR A CA 1
ATOM 1746 C C . THR A 1 221 ? 9.009 5.169 -5.539 1.00 88.25 221 THR A C 1
ATOM 1748 O O . THR A 1 221 ? 9.027 6.380 -5.316 1.00 88.25 221 THR A O 1
ATOM 1751 N N . GLY A 1 222 ? 8.442 4.668 -6.636 1.00 85.50 222 GLY A N 1
ATOM 1752 C CA . GLY A 1 222 ? 7.774 5.503 -7.627 1.00 85.50 222 GLY A CA 1
ATOM 1753 C C . GLY A 1 222 ? 7.464 4.752 -8.911 1.00 85.50 222 GLY A C 1
ATOM 1754 O O . GLY A 1 222 ? 7.491 3.526 -8.951 1.00 85.50 222 GLY A O 1
ATOM 1755 N N . ARG A 1 223 ? 7.191 5.508 -9.973 1.00 86.62 223 ARG A N 1
ATOM 1756 C CA . ARG A 1 223 ? 6.910 4.982 -11.307 1.00 86.62 223 ARG A CA 1
ATOM 1757 C C . ARG A 1 223 ? 7.787 5.671 -12.336 1.00 86.62 223 ARG A C 1
ATOM 1759 O O . ARG A 1 223 ? 7.879 6.896 -12.327 1.00 86.62 223 ARG A O 1
ATOM 1766 N N . ILE A 1 224 ? 8.393 4.903 -13.243 1.00 85.12 224 ILE A N 1
ATOM 1767 C CA . ILE A 1 224 ? 9.351 5.417 -14.239 1.00 85.12 224 ILE A CA 1
ATOM 1768 C C . ILE A 1 224 ? 8.710 6.520 -15.085 1.00 85.12 224 ILE A C 1
ATOM 1770 O O . ILE A 1 224 ? 9.311 7.562 -15.322 1.00 85.12 224 ILE A O 1
ATOM 1774 N N . LYS A 1 225 ? 7.457 6.314 -15.501 1.00 83.31 225 LYS A N 1
ATOM 1775 C CA . LYS A 1 225 ? 6.713 7.279 -16.325 1.00 83.31 225 LYS A CA 1
ATOM 1776 C C . LYS A 1 225 ? 6.247 8.523 -15.567 1.00 83.31 225 LYS A C 1
ATOM 1778 O O . LYS A 1 225 ? 5.927 9.513 -16.217 1.00 83.31 225 LYS A O 1
ATOM 1783 N N . ASP A 1 226 ? 6.218 8.471 -14.236 1.00 82.25 226 ASP A N 1
ATOM 1784 C CA . ASP A 1 226 ? 5.765 9.582 -13.393 1.00 82.25 226 ASP A CA 1
ATOM 1785 C C . ASP A 1 226 ? 6.944 10.414 -12.857 1.00 82.25 226 ASP A C 1
ATOM 1787 O O . ASP A 1 226 ? 6.728 11.443 -12.215 1.00 82.25 226 ASP A O 1
ATOM 1791 N N . LEU A 1 227 ? 8.194 10.004 -13.119 1.00 81.50 227 LEU A N 1
ATOM 1792 C CA . LEU A 1 227 ? 9.369 10.814 -12.810 1.00 81.50 227 LEU A CA 1
ATOM 1793 C C . LEU A 1 227 ? 9.342 12.112 -13.617 1.00 81.50 227 LEU A C 1
ATOM 1795 O O . LEU A 1 227 ? 9.286 12.111 -14.847 1.00 81.50 227 LEU A O 1
ATOM 1799 N N . ILE A 1 228 ? 9.428 13.233 -12.906 1.00 83.31 228 ILE A N 1
ATOM 1800 C CA . ILE A 1 228 ? 9.525 14.553 -13.515 1.00 83.31 228 ILE A CA 1
ATOM 1801 C C . ILE A 1 228 ? 10.990 14.803 -13.854 1.00 83.31 228 ILE A C 1
ATOM 1803 O O . ILE A 1 228 ? 11.818 14.881 -12.947 1.00 83.31 228 ILE A O 1
ATOM 1807 N N . ILE A 1 229 ? 11.302 14.976 -15.139 1.00 85.25 229 ILE A N 1
ATOM 1808 C CA . ILE A 1 229 ? 12.651 15.338 -15.578 1.00 85.25 229 ILE A CA 1
ATOM 1809 C C . ILE A 1 229 ? 12.672 16.842 -15.816 1.00 85.25 229 ILE A C 1
ATOM 1811 O O . ILE A 1 229 ? 12.061 17.351 -16.760 1.00 85.25 229 ILE A O 1
ATOM 1815 N N . THR A 1 230 ? 13.343 17.593 -14.946 1.00 86.56 230 THR A N 1
ATOM 1816 C CA . THR A 1 230 ? 13.408 19.055 -15.090 1.00 86.56 230 THR A CA 1
ATOM 1817 C C . THR A 1 230 ? 14.204 19.446 -16.341 1.00 86.56 230 THR A C 1
ATOM 1819 O O . THR A 1 230 ? 14.944 18.653 -16.922 1.00 86.56 230 THR A O 1
ATOM 1822 N N . ALA A 1 231 ? 14.116 20.709 -16.765 1.00 77.44 231 ALA A N 1
ATOM 1823 C CA . ALA A 1 231 ? 14.941 21.228 -17.861 1.00 77.44 231 ALA A CA 1
ATOM 1824 C C . ALA A 1 231 ? 16.456 21.142 -17.570 1.00 77.44 231 ALA A C 1
ATOM 1826 O O . ALA A 1 231 ? 17.253 21.247 -18.499 1.00 77.44 231 ALA A O 1
ATOM 1827 N N . GLY A 1 232 ? 16.842 20.973 -16.298 1.00 81.00 232 GLY A N 1
ATOM 1828 C CA . GLY A 1 232 ? 18.219 20.728 -15.867 1.00 81.00 232 GLY A CA 1
ATOM 1829 C C . GLY A 1 232 ? 18.644 19.257 -15.910 1.00 81.00 232 GLY A C 1
ATOM 1830 O O . GLY A 1 232 ? 19.805 18.974 -15.640 1.00 81.00 232 GLY A O 1
ATOM 1831 N N . GLY A 1 233 ? 17.740 18.333 -16.253 1.00 80.50 233 GLY A N 1
ATOM 1832 C CA . G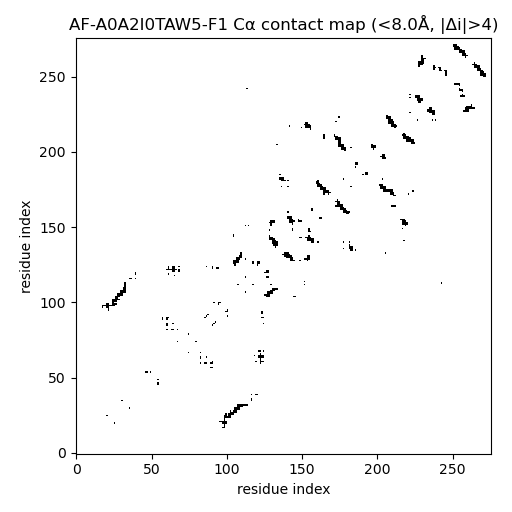LY A 1 233 ? 18.011 16.893 -16.283 1.00 80.50 233 GLY A CA 1
ATOM 1833 C C . GLY A 1 233 ? 17.915 16.201 -14.921 1.00 80.50 233 GLY A C 1
ATOM 1834 O O . GLY A 1 233 ? 18.322 15.051 -14.802 1.00 80.50 233 GLY A O 1
ATOM 1835 N N . GLU A 1 234 ? 17.391 16.877 -13.896 1.00 83.56 234 GLU A N 1
ATOM 1836 C CA . GLU A 1 234 ? 17.170 16.269 -12.581 1.00 83.56 234 GLU A CA 1
ATOM 1837 C C . GLU A 1 234 ? 15.906 15.406 -12.602 1.00 83.56 234 GLU A C 1
ATOM 1839 O O . GLU A 1 234 ? 14.848 15.875 -13.030 1.00 83.56 234 GLU A O 1
ATOM 1844 N N . ASN A 1 235 ? 16.015 14.172 -12.103 1.00 83.94 235 ASN A N 1
ATOM 1845 C CA . ASN A 1 235 ? 14.896 13.246 -11.950 1.00 83.94 235 ASN A CA 1
ATOM 1846 C C . ASN A 1 235 ? 14.237 13.460 -10.587 1.00 83.94 235 ASN A C 1
ATOM 1848 O O . ASN A 1 235 ? 14.861 13.238 -9.549 1.00 83.94 235 ASN A O 1
ATOM 1852 N N . VAL A 1 236 ? 12.972 13.874 -10.585 1.00 84.56 236 VAL A N 1
ATOM 1853 C CA . VAL A 1 236 ? 12.231 14.185 -9.363 1.00 84.56 236 VAL A CA 1
ATOM 1854 C C . VAL A 1 236 ? 11.020 13.258 -9.226 1.00 84.56 236 VAL A C 1
ATOM 1856 O O . VAL A 1 236 ? 10.097 13.344 -10.040 1.00 84.56 236 VAL A O 1
ATOM 1859 N N . PRO A 1 237 ? 10.964 12.406 -8.186 1.00 85.50 237 PRO A N 1
ATOM 1860 C CA . PRO A 1 237 ? 9.750 11.675 -7.846 1.00 85.50 237 PRO A CA 1
ATOM 1861 C C . PRO A 1 237 ? 8.713 12.635 -7.227 1.00 85.50 237 PRO A C 1
ATOM 1863 O O . PRO A 1 237 ? 9.004 13.276 -6.214 1.00 85.50 237 PRO A O 1
ATOM 1866 N N . PRO A 1 238 ? 7.498 12.759 -7.798 1.00 87.31 238 PRO A N 1
ATOM 1867 C CA . PRO A 1 238 ? 6.511 13.736 -7.332 1.00 87.31 238 PRO A CA 1
ATOM 1868 C C . PRO A 1 238 ? 5.838 13.340 -6.008 1.00 87.31 238 PRO A C 1
ATOM 1870 O O . PRO A 1 238 ? 5.620 14.200 -5.155 1.00 87.31 238 PRO A O 1
ATOM 1873 N N . ILE A 1 239 ? 5.562 12.045 -5.801 1.00 84.81 239 ILE A N 1
ATOM 1874 C CA . ILE A 1 239 ? 4.764 11.529 -4.671 1.00 84.81 239 ILE A CA 1
ATOM 1875 C C . ILE A 1 239 ? 5.303 11.979 -3.297 1.00 84.81 239 ILE A C 1
ATOM 1877 O O . ILE A 1 239 ? 4.517 12.512 -2.510 1.00 84.81 239 ILE A O 1
ATOM 1881 N N . PRO A 1 240 ? 6.616 11.867 -2.986 1.00 84.94 240 PRO A N 1
ATOM 1882 C CA . PRO A 1 240 ? 7.142 12.336 -1.700 1.00 84.94 240 PRO A CA 1
ATOM 1883 C C . PRO A 1 240 ? 6.880 13.825 -1.429 1.00 84.94 240 PRO A C 1
ATOM 1885 O O . PRO A 1 240 ? 6.633 14.215 -0.287 1.00 84.94 240 PRO A O 1
ATOM 1888 N N . ILE A 1 241 ? 6.909 14.662 -2.471 1.00 90.31 241 ILE A N 1
ATOM 1889 C CA . ILE A 1 241 ? 6.664 16.106 -2.368 1.00 90.31 241 ILE A CA 1
ATOM 1890 C C . ILE A 1 241 ? 5.168 16.370 -2.136 1.00 90.31 241 ILE A C 1
ATOM 1892 O O . ILE A 1 241 ? 4.806 17.181 -1.281 1.00 90.31 241 ILE A O 1
ATOM 1896 N N . GLU A 1 242 ? 4.294 15.678 -2.868 1.00 89.69 242 GLU A N 1
ATOM 1897 C CA . GLU A 1 242 ? 2.834 15.786 -2.728 1.00 89.69 242 GLU A CA 1
ATOM 1898 C C . GLU A 1 242 ? 2.365 15.395 -1.322 1.00 89.69 242 GLU A C 1
ATOM 1900 O O . GLU A 1 242 ? 1.585 16.126 -0.698 1.00 89.69 242 GLU A O 1
ATOM 1905 N N . ASP A 1 243 ? 2.879 14.282 -0.795 1.00 85.81 243 ASP A N 1
ATOM 1906 C CA . ASP A 1 243 ? 2.555 13.803 0.548 1.00 85.81 243 ASP A CA 1
ATOM 1907 C C . ASP A 1 243 ? 3.092 14.738 1.638 1.00 85.81 243 ASP A C 1
ATOM 1909 O O . ASP A 1 243 ? 2.379 15.022 2.609 1.00 85.81 243 ASP A O 1
ATOM 1913 N N . ALA A 1 244 ? 4.302 15.284 1.466 1.00 89.44 244 ALA A N 1
ATOM 1914 C CA . ALA A 1 244 ? 4.858 16.277 2.384 1.00 89.44 244 ALA A CA 1
ATOM 1915 C C . ALA A 1 244 ? 3.981 17.539 2.454 1.00 89.44 244 ALA A C 1
ATOM 1917 O O . ALA A 1 244 ? 3.657 18.007 3.547 1.00 89.44 244 ALA A O 1
ATOM 1918 N N . VAL A 1 245 ? 3.519 18.056 1.310 1.00 91.94 245 VAL A N 1
ATOM 1919 C CA . VAL A 1 245 ? 2.643 19.239 1.276 1.00 91.94 245 VAL A CA 1
ATOM 1920 C C . VAL A 1 245 ? 1.276 18.957 1.904 1.00 91.94 245 VAL A C 1
ATOM 1922 O O . VAL A 1 245 ? 0.785 19.772 2.690 1.00 91.94 245 VAL A O 1
ATOM 1925 N N . LYS A 1 246 ? 0.661 17.803 1.615 1.00 87.19 246 LYS A N 1
ATOM 1926 C CA . LYS A 1 246 ? -0.625 17.413 2.226 1.00 87.19 246 LYS A CA 1
ATOM 1927 C C . LYS A 1 246 ? -0.533 17.285 3.746 1.00 87.19 246 LYS A C 1
ATOM 1929 O O . LYS A 1 246 ? -1.498 17.610 4.438 1.00 87.19 246 LYS A O 1
ATOM 1934 N N . LYS A 1 247 ? 0.611 16.828 4.261 1.00 85.56 247 LYS A N 1
ATOM 1935 C CA . LYS A 1 247 ? 0.867 16.709 5.700 1.00 85.56 247 LYS A CA 1
ATOM 1936 C C . LYS A 1 247 ? 0.937 18.074 6.391 1.00 85.56 247 LYS A C 1
ATOM 1938 O O . LYS A 1 247 ? 0.361 18.235 7.463 1.00 85.56 247 LYS A O 1
ATOM 1943 N N . GLU A 1 248 ? 1.606 19.048 5.776 1.00 91.69 248 GLU A N 1
ATOM 1944 C CA . GLU A 1 248 ? 1.769 20.395 6.344 1.00 91.69 248 GLU A CA 1
ATOM 1945 C C . GLU A 1 248 ? 0.506 21.264 6.214 1.00 91.69 248 GLU A C 1
ATOM 1947 O O . GLU A 1 248 ? 0.280 22.164 7.023 1.00 91.69 248 GLU A O 1
ATOM 1952 N N . LEU A 1 249 ? -0.350 20.999 5.218 1.00 90.94 249 LEU A N 1
ATOM 1953 C CA . LEU A 1 249 ? -1.523 21.822 4.907 1.00 90.94 249 LEU A CA 1
ATOM 1954 C C . LEU A 1 249 ? -2.830 20.999 4.937 1.00 90.94 249 LEU A C 1
ATOM 1956 O O . LEU A 1 249 ? -3.345 20.605 3.887 1.00 90.94 249 LEU A O 1
ATOM 1960 N N . PRO A 1 250 ? -3.459 20.813 6.119 1.00 85.19 250 PRO A N 1
ATOM 1961 C CA . PRO A 1 250 ? -4.640 19.955 6.291 1.00 85.19 250 PRO A CA 1
ATOM 1962 C C . PRO A 1 250 ? -5.885 20.335 5.470 1.00 85.19 250 PRO A C 1
ATOM 1964 O O . PRO A 1 250 ? -6.793 19.509 5.321 1.00 85.19 250 PRO A O 1
ATOM 1967 N N . ILE A 1 251 ? -5.948 21.575 4.965 1.00 91.31 251 ILE A N 1
ATOM 1968 C CA . ILE A 1 251 ? -7.023 22.082 4.095 1.00 91.31 251 ILE A CA 1
ATOM 1969 C C . ILE A 1 251 ? -6.954 21.503 2.672 1.00 91.31 251 ILE A C 1
ATOM 1971 O O . ILE A 1 251 ? -7.943 21.553 1.940 1.00 91.31 251 ILE A O 1
ATOM 1975 N N . ILE A 1 252 ? -5.816 20.935 2.270 1.00 90.81 252 ILE A N 1
ATOM 1976 C CA . ILE A 1 252 ? -5.618 20.365 0.936 1.00 90.81 252 ILE A CA 1
ATOM 1977 C C . ILE A 1 252 ? -6.275 18.984 0.851 1.00 90.81 252 ILE A C 1
ATOM 1979 O O . ILE A 1 252 ? -6.086 18.122 1.705 1.00 90.81 252 ILE A O 1
ATOM 1983 N N . SER A 1 253 ? -7.057 18.776 -0.205 1.00 85.00 253 SER A N 1
ATOM 1984 C CA . SER A 1 253 ? -7.684 17.502 -0.563 1.00 85.00 253 SER A CA 1
ATOM 1985 C C . SER A 1 253 ? -6.738 16.650 -1.416 1.00 85.00 253 SER A C 1
ATOM 1987 O O . SER A 1 253 ? -6.404 15.530 -1.040 1.00 85.00 253 SER A O 1
ATOM 1989 N N . ASN A 1 254 ? -6.245 17.211 -2.524 1.00 87.06 254 ASN A N 1
ATOM 1990 C CA . ASN A 1 254 ? -5.252 16.589 -3.403 1.00 87.06 254 ASN A CA 1
ATOM 1991 C C . ASN A 1 254 ? -4.169 17.606 -3.765 1.00 87.06 254 ASN A C 1
ATOM 1993 O O . ASN A 1 254 ? -4.481 18.786 -3.961 1.00 87.06 254 ASN A O 1
ATOM 1997 N N . ALA A 1 255 ? -2.941 17.118 -3.895 1.00 91.69 255 ALA A N 1
ATOM 1998 C CA . ALA A 1 255 ? -1.784 17.841 -4.397 1.00 91.69 255 ALA A CA 1
ATOM 1999 C C . ALA A 1 255 ? -1.229 17.076 -5.602 1.00 91.69 255 ALA A C 1
ATOM 2001 O O . ALA A 1 255 ? -1.200 15.851 -5.561 1.00 91.69 255 ALA A O 1
ATOM 2002 N N . MET A 1 256 ? -0.838 17.788 -6.656 1.00 93.31 256 MET A N 1
ATOM 2003 C CA . MET A 1 256 ? -0.213 17.210 -7.846 1.00 93.31 256 MET A CA 1
ATOM 2004 C C . MET A 1 256 ? 0.973 18.075 -8.261 1.00 93.31 256 MET A C 1
ATOM 2006 O O . MET A 1 256 ? 0.785 19.241 -8.624 1.00 93.31 256 MET A O 1
ATOM 2010 N N . VAL A 1 257 ? 2.182 17.529 -8.205 1.00 94.19 257 VAL A N 1
ATOM 2011 C CA . VAL A 1 257 ? 3.391 18.205 -8.684 1.00 94.19 257 VAL A CA 1
ATOM 2012 C C . VAL A 1 257 ? 3.405 18.143 -10.207 1.00 94.19 257 VAL A C 1
ATOM 2014 O O . VAL A 1 257 ? 3.145 17.113 -10.820 1.00 94.19 257 VAL A O 1
ATOM 2017 N N . ILE A 1 258 ? 3.720 19.271 -10.830 1.00 92.69 258 ILE A N 1
ATOM 2018 C CA . ILE A 1 258 ? 3.911 19.400 -12.271 1.00 92.69 258 ILE A CA 1
ATOM 2019 C C . ILE A 1 258 ? 5.236 20.111 -12.529 1.00 92.69 258 ILE A C 1
ATOM 2021 O O . ILE A 1 258 ? 5.691 20.922 -11.726 1.00 92.69 258 ILE A O 1
ATOM 2025 N N . GLY A 1 259 ? 5.859 19.851 -13.670 1.00 87.44 259 GLY A N 1
ATOM 2026 C CA . GLY A 1 259 ? 7.139 20.487 -13.983 1.00 87.44 259 GLY A CA 1
ATOM 2027 C C . GLY A 1 259 ? 8.000 19.749 -14.993 1.00 87.44 259 GLY A C 1
ATOM 2028 O O . GLY A 1 259 ? 9.161 20.118 -15.154 1.00 87.44 259 GLY A O 1
ATOM 2029 N N . ASP A 1 260 ? 7.460 18.735 -15.676 1.00 86.81 260 ASP A N 1
ATOM 2030 C CA . ASP A 1 260 ? 8.228 17.978 -16.660 1.00 86.81 260 ASP A CA 1
ATOM 2031 C C . ASP A 1 260 ? 8.757 18.897 -17.767 1.00 86.81 260 ASP A C 1
ATOM 2033 O O . ASP A 1 260 ? 8.026 19.719 -18.339 1.00 86.81 260 ASP A O 1
ATOM 2037 N N . LYS A 1 261 ? 10.066 18.803 -18.010 1.00 81.56 261 LYS A N 1
ATOM 2038 C CA . LYS A 1 261 ? 10.844 19.639 -18.935 1.00 81.56 261 LYS A CA 1
ATOM 2039 C C . LYS A 1 261 ? 10.749 21.143 -18.639 1.00 81.56 261 LYS A C 1
ATOM 2041 O O . LYS A 1 261 ? 10.933 21.974 -19.535 1.00 81.56 261 LYS A O 1
ATOM 2046 N N . LYS A 1 262 ? 10.452 21.532 -17.392 1.00 89.44 262 LYS A N 1
ATOM 2047 C CA . LYS A 1 262 ? 10.420 22.934 -16.931 1.00 89.44 262 LYS A CA 1
ATOM 2048 C C . LYS A 1 262 ? 11.611 23.257 -16.034 1.00 89.44 262 LYS A C 1
ATOM 2050 O O . LYS A 1 262 ? 12.250 22.378 -15.471 1.00 89.44 262 LYS A O 1
ATOM 2055 N N . LYS A 1 263 ? 11.912 24.553 -15.900 1.00 89.31 263 LYS A N 1
ATOM 2056 C CA . LYS A 1 263 ? 13.013 25.058 -15.057 1.00 89.31 263 LYS A CA 1
ATOM 2057 C C . LYS A 1 263 ? 12.739 24.948 -13.553 1.00 89.31 263 LYS A C 1
ATOM 2059 O O . LYS A 1 263 ? 13.657 25.119 -12.766 1.00 89.31 263 LYS A O 1
ATOM 2064 N N . PHE A 1 264 ? 11.485 24.749 -13.165 1.00 91.00 264 PHE A N 1
ATOM 2065 C CA . PHE A 1 264 ? 11.050 24.676 -11.778 1.00 91.00 264 PHE A CA 1
ATOM 2066 C C . PHE A 1 264 ? 9.803 23.801 -11.676 1.00 91.00 264 PHE A C 1
ATOM 2068 O O . PHE A 1 264 ? 9.045 23.666 -12.642 1.00 91.00 264 PHE A O 1
ATOM 2075 N N . LEU A 1 265 ? 9.589 23.246 -10.487 1.00 94.44 265 LEU A N 1
ATOM 2076 C CA . LEU A 1 265 ? 8.382 22.509 -10.141 1.00 94.44 265 LEU A CA 1
ATOM 2077 C C . LEU A 1 265 ? 7.269 23.486 -9.753 1.00 94.44 265 LEU A C 1
ATOM 2079 O O . LEU A 1 265 ? 7.505 24.551 -9.185 1.00 94.44 265 LEU A O 1
ATOM 2083 N N . SER A 1 266 ? 6.038 23.128 -10.074 1.00 95.19 266 SER A N 1
ATOM 2084 C CA . SER A 1 266 ? 4.811 23.795 -9.641 1.00 95.19 266 SER A CA 1
ATOM 2085 C C . SER A 1 266 ? 3.863 22.745 -9.072 1.00 95.19 266 SER A C 1
ATOM 2087 O O . SER A 1 266 ? 4.086 21.550 -9.244 1.00 95.19 266 SER A O 1
ATOM 2089 N N . MET A 1 267 ? 2.804 23.165 -8.385 1.00 96.31 267 MET A N 1
ATOM 2090 C CA . MET A 1 267 ? 1.863 22.226 -7.782 1.00 96.31 267 MET A CA 1
ATOM 2091 C C . MET A 1 267 ? 0.425 22.689 -7.983 1.00 96.31 267 MET A C 1
ATOM 2093 O O . MET A 1 267 ? 0.094 23.844 -7.713 1.00 96.31 267 MET A O 1
ATOM 2097 N N . LEU A 1 268 ? -0.430 21.781 -8.446 1.00 95.38 268 LEU A N 1
ATOM 2098 C CA . LEU A 1 268 ? -1.872 21.970 -8.481 1.00 95.38 268 LEU A CA 1
ATOM 2099 C C . LEU A 1 268 ? -2.469 21.457 -7.171 1.00 95.38 268 LEU A C 1
ATOM 2101 O O . LEU A 1 268 ? -2.279 20.300 -6.800 1.00 95.38 268 LEU A O 1
ATOM 2105 N N . LEU A 1 269 ? -3.207 22.323 -6.481 1.00 95.19 269 LEU A N 1
ATOM 2106 C CA . LEU A 1 269 ? -3.821 22.025 -5.193 1.00 95.19 269 LEU A CA 1
ATOM 2107 C C . LEU A 1 269 ? -5.339 22.106 -5.296 1.00 95.19 269 LEU A C 1
ATOM 2109 O O . LEU A 1 269 ? -5.890 23.045 -5.869 1.00 95.19 269 LEU A O 1
ATOM 2113 N N . THR A 1 270 ? -6.022 21.145 -4.684 1.00 93.94 270 THR A N 1
ATOM 2114 C CA . THR A 1 270 ? -7.476 21.191 -4.486 1.00 93.94 270 THR A CA 1
ATOM 2115 C C . THR A 1 270 ? -7.778 21.312 -3.001 1.00 93.94 270 THR A C 1
ATOM 2117 O O . THR A 1 270 ? -7.100 20.696 -2.181 1.00 93.94 270 THR A O 1
ATOM 2120 N N . LEU A 1 271 ? -8.787 22.101 -2.636 1.00 93.06 271 LEU A N 1
ATOM 2121 C CA . LEU A 1 271 ? -9.159 22.331 -1.238 1.00 93.06 271 LEU A CA 1
ATOM 2122 C C . LEU A 1 271 ? -10.285 21.389 -0.809 1.00 93.06 271 LEU A C 1
ATOM 2124 O O . LEU A 1 271 ? -11.147 21.017 -1.608 1.00 93.06 271 LEU A O 1
ATOM 2128 N N . LYS A 1 272 ? -10.293 21.013 0.469 1.00 86.12 272 LYS A N 1
ATOM 2129 C CA . LYS A 1 272 ? -11.424 20.319 1.086 1.00 86.12 272 LYS A CA 1
ATOM 2130 C C . LYS A 1 272 ? -12.604 21.287 1.160 1.00 86.12 272 LYS A C 1
ATOM 2132 O O . LYS A 1 272 ? -12.491 22.364 1.738 1.00 86.12 272 LYS A O 1
ATOM 2137 N N . VAL A 1 273 ? -13.741 20.894 0.593 1.00 83.31 273 VAL A N 1
ATOM 2138 C CA . VAL A 1 273 ? -15.000 21.635 0.724 1.00 83.31 273 VAL A CA 1
ATOM 2139 C C . VAL A 1 273 ? -15.828 20.932 1.793 1.00 83.31 273 VAL A C 1
ATOM 2141 O O . VAL A 1 273 ? -16.178 19.764 1.626 1.00 83.31 273 VAL A O 1
ATOM 2144 N N . HIS A 1 274 ? -16.122 21.606 2.906 1.00 64.38 274 HIS A N 1
ATOM 2145 C CA . HIS A 1 274 ? -17.100 21.099 3.865 1.00 64.38 274 HIS A CA 1
ATOM 2146 C C . HIS A 1 274 ? -18.486 21.180 3.219 1.00 64.38 274 HIS A C 1
ATOM 2148 O O . HIS A 1 274 ? -18.977 22.269 2.931 1.00 64.38 274 HIS A O 1
ATOM 2154 N N . GLN A 1 275 ? -19.097 20.027 2.943 1.00 47.22 275 GLN A N 1
ATOM 2155 C CA . GLN A 1 275 ? -20.531 19.980 2.676 1.00 47.22 275 GLN A CA 1
ATOM 2156 C C . GLN A 1 275 ? -21.239 20.292 3.998 1.00 47.22 275 GLN A C 1
ATOM 2158 O O . GLN A 1 275 ? -21.096 19.537 4.959 1.00 47.22 275 GLN A O 1
ATOM 2163 N N . PHE A 1 276 ? -21.898 21.451 4.043 1.00 38.62 276 PHE A N 1
ATOM 2164 C CA . PHE A 1 276 ? -22.787 21.867 5.126 1.00 38.62 276 PHE A CA 1
ATOM 2165 C C . PHE A 1 276 ? -24.034 20.980 5.194 1.00 38.62 276 PHE A C 1
ATOM 2167 O O . PHE A 1 276 ? -24.505 20.547 4.115 1.00 38.62 276 PHE A O 1
#

Solvent-accessible surface area (backbone atoms only — not comparable to full-atom values): 15389 Å² total; per-residue (Å²): 130,80,69,61,65,54,60,59,58,61,67,74,53,93,60,67,60,54,60,49,30,51,73,66,39,41,54,60,48,79,43,42,41,70,54,55,48,53,52,50,51,54,49,51,53,56,47,69,73,43,57,73,69,57,43,52,55,48,54,52,38,23,50,48,30,29,52,53,71,70,48,89,68,89,71,58,73,69,56,54,50,52,41,52,51,34,35,63,75,48,36,48,54,53,33,41,76,52,13,41,68,57,40,79,41,37,36,31,27,96,51,83,71,57,68,67,58,53,50,53,36,28,15,56,71,40,66,75,27,29,35,35,58,42,78,60,28,71,35,70,44,20,41,28,44,100,90,44,73,56,89,88,28,28,14,32,56,42,94,77,42,46,73,49,66,43,84,60,45,98,86,50,41,10,38,38,27,39,40,43,86,48,49,59,97,61,52,86,99,31,66,66,64,30,55,72,37,36,51,99,88,61,34,36,59,66,58,31,29,21,34,70,49,98,87,52,38,32,29,80,73,49,39,65,88,63,45,30,39,29,61,85,70,50,79,40,68,40,64,70,55,30,53,52,51,45,68,76,37,78,58,44,65,47,59,44,65,45,35,65,65,27,91,57,78,47,71,54,76,40,69,64,76,83,84,127

Secondary structure (DSSP, 8-state):
--SHHHHHHHTT---THHHHHHHH--SEEEE-HHHHHHHHHHHHHHHHTS-HHHHHHHHHHHHHHHHHHH--S---HHHHHHHHHHIIIIIHHHHHHHT-SS--EEEE-SSPPPHHHHHHHHHTT-PEEEEEEEGGGTEEEEE-BTTB--TT--BEEPTTEEEEEES--TTS-EEEEEEETTS-S--TT-HHHHHHHB-TT-PEEEEEEEEE-TT--EEEEEEGGG-EE-TT--EE-HHHHHHHHHHH-TTEEEEEEE-TTSSS-EEEEEEPP---

Sequence (276 aa):
MVVENQKQLEKIMQGSLINTLKEVQPTSHMGVPRVWEKIMEKLKDAFAQSGFMKKKILSWAMSLSLERNLNCSSSSDLKQFWTRLADYLVLAKIRNALGFSSCQKHFSGAAPLNTETLYFFLGLNITLYEAYGMSETTGPHCLCGPYIYRQHSCGKPVPGCRVKLADEDTEGNGEICFWGRTVFMGYLNMEDKTKEAFDEDGWLHSGDLGKLDDDGFLYVTGRIKDLIITAGGENVPPIPIEDAVKKELPIISNAMVIGDKKKFLSMLLTLKVHQF

pLDDT: mean 85.5, std 14.19, range [28.3, 98.12]

Foldseek 3Di:
DVPVVVVVVVVVDPDCQQVVLLVVLDQAEEDAQVVLVVLLVVVVVVLVPDDPVLVVLLVVLLVLQLVCLVPVDDDPPVSVVVNVVSLVPPLCVVCSSSSNNNHDYAEYEPDFHDPVSQSNCSSSVHHYKYFDDDVQLVGGQAIADPVFDDPQFNTAGDPFKDWDFPPADPVQKGFIWIDGPSGDPADPPCVVRRCVQADPVGIGGPQWIWHADPVRTIHTDAGNVQFAQALVRDTDGFVVVFSVVCVVDVQWPGKDWDHRHHNDIDIDTDGDDDDD

Organism: NCBI:txid1758121

InterPro domains:
  IPR000873 AMP-dependent synthetase/ligase domain [PF00501] (15-188)
  IPR042099 ANL, N-terminal domain [G3DSA:3.40.50.12780] (9-223)

Radius of gyration: 21.92 Å; Cα contacts (8 Å, |Δi|>4): 432; chains: 1; bounding box: 64×45×64 Å

Mean predicted aligned error: 8.83 Å

Nearest PDB structures (foldseek):
  6oz1-assembly1_A  TM=7.457E-01  e=2.781E-13  Mycobacteroides chelonae
  5msw-assembly1_A  TM=7.131E-01  e=1.090E-12  Segniliparus rugosus ATCC BAA-974
  5mst-assembly2_B  TM=7.128E-01  e=1.157E-12  Segniliparus rugosus ATCC BAA-974
  5mst-assembly1_A  TM=7.051E-01  e=1.157E-12  Segniliparus rugosus ATCC BAA-974
  5mss-assembly1_A  TM=6.020E-01  e=1.382E-12  Segniliparus rugosus ATCC BAA-974